Protein AF-G5E1L2-F1 (afdb_monomer_lite)

InterPro domains:
  IPR001932 PPM-type phosphatase-like domain [PF00481] (135-244)
  IPR001932 PPM-type phosphatase-like domain [PS51746] (39-245)
  IPR001932 PPM-type phosphatase-like domain [SM00332] (77-244)
  IPR001932 PPM-type phosphatase-like domain [cd00143] (93-245)
  IPR015655 Protein phosphatase 2C [PTHR13832] (135-242)
  IPR036457 PPM-type phosphatase-like domain superfamily [G3DSA:3.60.40.10] (83-135)
  IPR036457 PPM-type phosphatase-like domain superfamily [G3DSA:3.60.40.10] (136-245)
  IPR036457 PPM-type phosphatase-like domain superfamily [SSF81606] (87-244)

Foldseek 3Di:
DVVVVVVVVVVVVVVCCVQVVDPVNVVVVVVVVVVVVVVCPPVVVVVVVVVVVVVVVVVVVVVVVVVVCVVPDVPVVVVVVVVVFWPDDDPADTDGDDDDPDPDFPKDKDWDQDDPDSPDIDIDTFHDDDDQKGDQFKWKWFQFPVLDTDTQFDHQFCPDPVLVVQLVVLVWDWDDDVAIATNVPHRGQEIGDPVVCVVSVSYYPDGDHDDDDCVVRVTPHMDMDGVVVVVPDDSSRVSVVVVVD

Structure (mmCIF, N/CA/C/O backbone):
data_AF-G5E1L2-F1
#
_entry.id   AF-G5E1L2-F1
#
loop_
_atom_site.group_PDB
_atom_site.id
_atom_site.type_symbol
_atom_site.label_atom_id
_atom_site.label_alt_id
_atom_site.label_comp_id
_atom_site.label_asym_id
_atom_site.label_entity_id
_atom_site.label_seq_id
_atom_site.pdbx_PDB_ins_code
_atom_site.Cartn_x
_atom_site.Cartn_y
_atom_site.Cartn_z
_atom_site.occupancy
_atom_site.B_iso_or_equiv
_atom_site.auth_seq_id
_atom_site.auth_comp_id
_atom_site.auth_asym_id
_atom_site.auth_atom_id
_atom_site.pdbx_PDB_model_num
ATOM 1 N N . MET A 1 1 ? 75.853 15.545 -8.277 1.00 52.16 1 MET A N 1
ATOM 2 C CA . MET A 1 1 ? 74.422 15.843 -8.016 1.00 52.16 1 MET A CA 1
ATOM 3 C C . MET A 1 1 ? 73.826 16.940 -8.902 1.00 52.16 1 MET A C 1
ATOM 5 O O . MET A 1 1 ? 72.646 16.832 -9.187 1.00 52.16 1 MET A O 1
ATOM 9 N N . ILE A 1 2 ? 74.566 17.972 -9.342 1.00 54.91 2 ILE A N 1
ATOM 10 C CA . ILE A 1 2 ? 74.026 19.002 -10.268 1.00 54.91 2 ILE A CA 1
ATOM 11 C C . ILE A 1 2 ? 74.161 18.579 -11.749 1.00 54.91 2 ILE A C 1
ATOM 13 O O . ILE A 1 2 ? 73.346 18.952 -12.584 1.00 54.91 2 ILE A O 1
ATOM 17 N N . GLU A 1 3 ? 75.149 17.747 -12.080 1.00 55.78 3 GLU A N 1
ATOM 18 C CA . GLU A 1 3 ? 75.388 17.269 -13.454 1.00 55.78 3 GLU A CA 1
ATOM 19 C C . GLU A 1 3 ? 74.365 16.209 -13.910 1.00 55.78 3 GLU A C 1
ATOM 21 O O . GLU A 1 3 ? 73.870 16.262 -15.036 1.00 55.78 3 GLU A O 1
ATOM 26 N N . ASP A 1 4 ? 73.957 15.313 -13.004 1.00 59.19 4 ASP A N 1
ATOM 27 C CA . ASP A 1 4 ? 72.959 14.266 -13.278 1.00 59.19 4 ASP A CA 1
ATOM 28 C C . ASP A 1 4 ? 71.526 14.806 -13.418 1.00 59.19 4 ASP A C 1
ATOM 30 O O . ASP A 1 4 ? 70.699 14.232 -14.123 1.00 59.19 4 ASP A O 1
ATOM 34 N N . THR A 1 5 ? 71.201 15.934 -12.779 1.00 59.41 5 THR A N 1
ATOM 35 C CA . THR A 1 5 ? 69.875 16.560 -12.921 1.00 59.41 5 THR A CA 1
ATOM 36 C C . THR A 1 5 ? 69.734 17.287 -14.258 1.00 59.41 5 THR A C 1
ATOM 38 O O . THR A 1 5 ? 68.657 17.265 -14.857 1.00 59.41 5 THR A O 1
ATOM 41 N N . MET A 1 6 ? 70.823 17.864 -14.778 1.00 59.56 6 MET A N 1
ATOM 42 C CA . MET A 1 6 ? 70.851 18.534 -16.084 1.00 59.56 6 MET A CA 1
ATOM 43 C C . MET A 1 6 ? 70.718 17.544 -17.248 1.00 59.56 6 MET A C 1
ATOM 45 O O . MET A 1 6 ? 70.016 17.821 -18.225 1.00 59.56 6 MET A O 1
ATOM 49 N N . THR A 1 7 ? 71.314 16.355 -17.138 1.00 71.81 7 THR A N 1
ATOM 50 C CA . THR A 1 7 ? 71.167 15.291 -18.142 1.00 71.81 7 THR A CA 1
ATOM 51 C C . THR A 1 7 ? 69.760 14.692 -18.132 1.00 71.81 7 THR A C 1
ATOM 53 O O . THR A 1 7 ? 69.183 14.500 -19.206 1.00 71.81 7 THR A O 1
ATOM 56 N N . LEU A 1 8 ? 69.147 14.510 -16.958 1.00 72.56 8 LEU A N 1
ATOM 57 C CA . LEU A 1 8 ? 67.782 13.990 -16.824 1.00 72.56 8 LEU A CA 1
ATOM 58 C C . LEU A 1 8 ? 66.723 14.970 -17.356 1.00 72.56 8 LEU A C 1
ATOM 60 O O . LEU A 1 8 ? 65.821 14.558 -18.087 1.00 72.56 8 LEU A O 1
ATOM 64 N N . LEU A 1 9 ? 66.873 16.274 -17.087 1.00 74.75 9 LEU A N 1
ATOM 65 C CA . LEU A 1 9 ? 66.026 17.318 -17.681 1.00 74.75 9 LEU A CA 1
ATOM 66 C C . LEU A 1 9 ? 66.178 17.382 -19.205 1.00 74.75 9 LEU A C 1
ATOM 68 O O . LEU A 1 9 ? 65.190 17.562 -19.918 1.00 74.75 9 LEU A O 1
ATOM 72 N N . SER A 1 10 ? 67.396 17.201 -19.721 1.00 73.06 10 SER A N 1
ATOM 73 C CA . SER A 1 10 ? 67.638 17.179 -21.167 1.00 73.06 10 SER A CA 1
ATOM 74 C C . SER A 1 10 ? 67.006 15.955 -21.846 1.00 73.06 10 SER A C 1
ATOM 76 O O . SER A 1 10 ? 66.455 16.071 -22.944 1.00 73.06 10 SER A O 1
ATOM 78 N N . LEU A 1 11 ? 67.025 14.796 -21.177 1.00 73.00 11 LEU A N 1
ATOM 79 C CA . LEU A 1 11 ? 66.420 13.552 -21.647 1.00 73.00 11 LEU A CA 1
ATOM 80 C C . LEU A 1 11 ? 64.892 13.660 -21.637 1.00 73.00 11 LEU A C 1
ATOM 82 O O . LEU A 1 11 ? 64.254 13.375 -22.649 1.00 73.00 11 LEU A O 1
ATOM 86 N N . LEU A 1 12 ? 64.314 14.167 -20.544 1.00 74.81 12 LEU A N 1
ATOM 87 C CA . LEU A 1 12 ? 62.890 14.489 -20.446 1.00 74.81 12 LEU A CA 1
ATOM 88 C C . LEU A 1 12 ? 62.470 15.491 -21.521 1.00 74.81 12 LEU A C 1
ATOM 90 O O . LEU A 1 12 ? 61.480 15.260 -22.201 1.00 74.81 12 LEU A O 1
ATOM 94 N N . GLY A 1 13 ? 63.248 16.550 -21.753 1.00 73.31 13 GLY A N 1
ATOM 95 C CA . GLY A 1 13 ? 62.983 17.527 -22.810 1.00 73.31 13 GLY A CA 1
ATOM 96 C C . GLY A 1 13 ? 63.002 16.923 -24.221 1.00 73.31 13 GLY A C 1
ATOM 97 O O . GLY A 1 13 ? 62.206 17.319 -25.074 1.00 73.31 13 GLY A O 1
ATOM 98 N N . ARG A 1 14 ? 63.869 15.936 -24.478 1.00 73.06 14 ARG A N 1
ATOM 99 C CA . ARG A 1 14 ? 63.925 15.206 -25.758 1.00 73.06 14 ARG A CA 1
ATOM 100 C C . ARG A 1 14 ? 62.759 14.232 -25.916 1.00 73.06 14 ARG A C 1
ATOM 102 O O . ARG A 1 14 ? 62.156 14.205 -26.984 1.00 73.06 14 ARG A O 1
ATOM 109 N N . ILE A 1 15 ? 62.400 13.502 -24.862 1.00 71.62 15 ILE A N 1
ATOM 110 C CA . ILE A 1 15 ? 61.241 12.595 -24.837 1.00 71.62 15 ILE A CA 1
ATOM 111 C C . ILE A 1 15 ? 59.943 13.394 -25.016 1.00 71.62 15 ILE A C 1
ATOM 113 O O . ILE A 1 15 ? 59.128 13.059 -25.871 1.00 71.62 15 ILE A O 1
ATOM 117 N N . MET A 1 16 ? 59.800 14.511 -24.302 1.00 67.44 16 MET A N 1
ATOM 118 C CA . MET A 1 16 ? 58.700 15.466 -24.451 1.00 67.44 16 MET A CA 1
ATOM 119 C C . MET A 1 16 ? 58.565 15.941 -25.902 1.00 67.44 16 MET A C 1
ATOM 121 O O . MET A 1 16 ? 57.474 15.886 -26.457 1.00 67.44 16 MET A O 1
ATOM 125 N N . ARG A 1 17 ? 59.657 16.347 -26.569 1.00 67.19 17 ARG A N 1
ATOM 126 C CA . ARG A 1 17 ? 59.585 16.735 -27.991 1.00 67.19 17 ARG A CA 1
ATOM 127 C C . ARG A 1 17 ? 59.223 15.572 -28.908 1.00 67.19 17 ARG A C 1
ATOM 129 O O . ARG A 1 17 ? 58.513 15.780 -29.882 1.00 67.19 17 ARG A O 1
ATOM 136 N N . TYR A 1 18 ? 59.705 14.368 -28.619 1.00 67.31 18 TYR A N 1
ATOM 137 C CA . TYR A 1 18 ? 59.492 13.210 -29.484 1.00 67.31 18 TYR A CA 1
ATOM 138 C C . TYR A 1 18 ? 58.075 12.631 -29.385 1.00 67.31 18 TYR A C 1
ATOM 140 O O . TYR A 1 18 ? 57.605 12.028 -30.351 1.00 67.31 18 TYR A O 1
ATOM 148 N N . PHE A 1 19 ? 57.403 12.821 -28.245 1.00 64.38 19 PHE A N 1
ATOM 149 C CA . PHE A 1 19 ? 56.067 12.283 -27.983 1.00 64.38 19 PHE A CA 1
ATOM 150 C C . PHE A 1 19 ? 54.949 13.330 -27.948 1.00 64.38 19 PHE A C 1
ATOM 152 O O . PHE A 1 19 ? 53.847 12.989 -28.345 1.00 64.38 19 PHE A O 1
ATOM 159 N N . LEU A 1 20 ? 55.181 14.577 -27.517 1.00 61.75 20 LEU A N 1
ATOM 160 C CA . LEU A 1 20 ? 54.109 15.587 -27.409 1.00 61.75 20 LEU A CA 1
ATOM 161 C C . LEU A 1 20 ? 53.992 16.513 -28.621 1.00 61.75 20 LEU A C 1
ATOM 163 O O . LEU A 1 20 ? 52.933 17.097 -28.820 1.00 61.75 20 LEU A O 1
ATOM 167 N N . LEU A 1 21 ? 55.040 16.648 -29.439 1.00 65.94 21 LEU A N 1
ATOM 168 C CA . LEU A 1 21 ? 55.017 17.494 -30.645 1.00 65.94 21 LEU A CA 1
ATOM 169 C C . LEU A 1 21 ? 54.751 16.702 -31.928 1.00 65.94 21 LEU A C 1
ATOM 171 O O . LEU A 1 21 ? 54.885 17.245 -33.025 1.00 65.94 21 LEU A O 1
ATOM 175 N N . ARG A 1 22 ? 54.377 15.425 -31.812 1.00 77.00 22 ARG A N 1
ATOM 176 C CA . ARG A 1 22 ? 53.898 14.675 -32.968 1.00 77.00 22 ARG A CA 1
ATOM 177 C C . ARG A 1 22 ? 52.525 15.218 -33.380 1.00 77.00 22 ARG A C 1
ATOM 179 O O . ARG A 1 22 ? 51.665 15.418 -32.516 1.00 77.00 22 ARG A O 1
ATOM 186 N N . PRO A 1 23 ? 52.296 15.485 -34.673 1.00 78.88 23 PRO A N 1
ATOM 187 C CA . PRO A 1 23 ? 51.023 16.033 -35.132 1.00 78.88 23 PRO A CA 1
ATOM 188 C C . PRO A 1 23 ? 49.842 15.119 -34.767 1.00 78.88 23 PRO A C 1
ATOM 190 O O . PRO A 1 23 ? 48.761 15.611 -34.455 1.00 78.88 23 PRO A O 1
ATOM 193 N N . GLU A 1 24 ? 50.060 13.805 -34.694 1.00 84.69 24 GLU A N 1
ATOM 194 C CA . GLU A 1 24 ? 49.049 12.816 -34.317 1.00 84.69 24 GLU A CA 1
ATOM 195 C C . GLU A 1 24 ? 48.648 12.923 -32.838 1.00 84.69 24 GLU A C 1
ATOM 197 O O . GLU A 1 24 ? 47.467 12.833 -32.505 1.00 84.69 24 GLU A O 1
ATOM 202 N N . THR A 1 25 ? 49.607 13.156 -31.935 1.00 81.44 25 THR A N 1
ATOM 203 C CA . THR A 1 25 ? 49.328 13.278 -30.494 1.00 81.44 25 THR A CA 1
ATOM 204 C C . THR A 1 25 ? 48.638 14.592 -30.164 1.00 81.44 25 THR A C 1
ATOM 206 O O . THR A 1 25 ? 47.740 14.619 -29.326 1.00 81.44 25 THR A O 1
ATOM 209 N N . LEU A 1 26 ? 49.006 15.669 -30.862 1.00 82.38 26 LEU A N 1
ATOM 210 C CA . LEU A 1 26 ? 48.317 16.954 -30.750 1.00 82.38 26 LEU A CA 1
ATOM 211 C C . LEU A 1 26 ? 46.878 16.853 -31.266 1.00 82.38 26 LEU A C 1
ATOM 213 O O . LEU A 1 26 ? 45.962 17.362 -30.628 1.00 82.38 26 LEU A O 1
ATOM 217 N N . PHE A 1 27 ? 46.661 16.140 -32.372 1.00 86.12 27 PHE A N 1
ATOM 218 C CA . PHE A 1 27 ? 45.327 15.925 -32.926 1.00 86.12 27 PHE A CA 1
ATOM 219 C C . PHE A 1 27 ? 44.419 15.122 -31.983 1.00 86.12 27 PHE A C 1
ATOM 221 O O . PHE A 1 27 ? 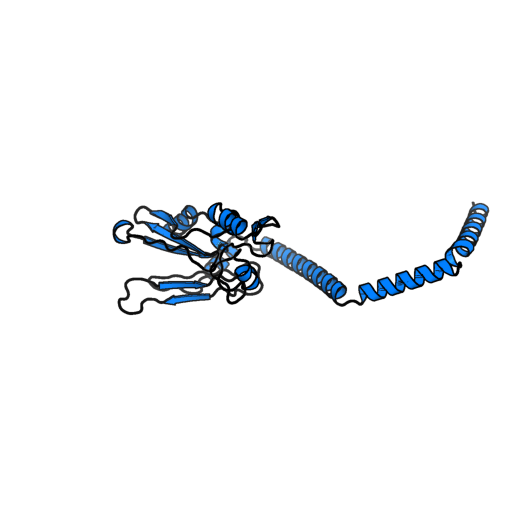43.283 15.524 -31.732 1.00 86.12 27 PHE A O 1
ATOM 228 N N . LEU A 1 28 ? 44.928 14.035 -31.392 1.00 85.25 28 LEU A N 1
ATOM 229 C CA . LEU A 1 28 ? 44.179 13.241 -30.412 1.00 85.25 28 LEU A CA 1
ATOM 230 C C . LEU A 1 28 ? 43.855 14.035 -29.141 1.00 85.25 28 LEU A C 1
ATOM 232 O O . LEU A 1 28 ? 42.741 13.929 -28.632 1.00 85.25 28 LEU A O 1
ATOM 236 N N . LEU A 1 29 ? 44.787 14.866 -28.664 1.00 86.88 29 LEU A N 1
ATOM 237 C CA . LEU A 1 29 ? 44.557 15.750 -27.521 1.00 86.88 29 LEU A CA 1
ATOM 238 C C . LEU A 1 29 ? 43.473 16.800 -27.823 1.00 86.88 29 LEU A C 1
ATOM 240 O O . LEU A 1 29 ? 42.605 17.059 -26.990 1.00 86.88 29 LEU A O 1
ATOM 244 N N . CYS A 1 30 ? 43.479 17.379 -29.027 1.00 89.62 30 CYS A N 1
ATOM 245 C CA . CYS A 1 30 ? 42.434 18.303 -29.467 1.00 89.62 30 CYS A CA 1
ATOM 246 C C . CYS A 1 30 ? 41.061 17.619 -29.530 1.00 89.62 30 CYS A C 1
ATOM 248 O O . CYS A 1 30 ? 40.081 18.190 -29.056 1.00 89.62 30 CYS A O 1
ATOM 250 N N . ILE A 1 31 ? 40.984 16.385 -30.046 1.00 90.31 31 ILE A N 1
ATOM 251 C CA . ILE A 1 31 ? 39.737 15.604 -30.057 1.00 90.31 31 ILE A CA 1
ATOM 252 C C . ILE A 1 31 ? 39.272 15.302 -28.631 1.00 90.31 31 ILE A C 1
ATOM 254 O O . ILE A 1 31 ? 38.096 15.487 -28.331 1.00 90.31 31 ILE A O 1
ATOM 258 N N . SER A 1 32 ? 40.166 14.883 -27.732 1.00 87.56 32 SER A N 1
ATOM 259 C CA . SER A 1 32 ? 39.781 14.573 -26.353 1.00 87.56 32 SER A CA 1
ATOM 260 C C . SER A 1 32 ? 39.288 15.810 -25.603 1.00 87.56 32 SER A C 1
ATOM 262 O O . SER A 1 32 ? 38.315 15.718 -24.862 1.00 87.56 32 SER A O 1
ATOM 264 N N . LEU A 1 33 ? 39.909 16.975 -25.821 1.00 89.25 33 LEU A N 1
ATOM 265 C CA . LEU A 1 33 ? 39.464 18.245 -25.239 1.00 89.25 33 LEU A CA 1
ATOM 266 C C . LEU A 1 33 ? 38.130 18.715 -25.832 1.00 89.25 33 LEU A C 1
ATOM 268 O O . LEU A 1 33 ? 37.286 19.211 -25.090 1.00 89.25 33 LEU A O 1
ATOM 272 N N . ALA A 1 34 ? 37.909 18.525 -27.136 1.00 87.38 34 ALA A N 1
ATOM 273 C CA . ALA A 1 34 ? 36.642 18.846 -27.789 1.00 87.38 34 ALA A CA 1
ATOM 274 C C . ALA A 1 34 ? 35.506 17.932 -27.309 1.00 87.38 34 ALA A C 1
ATOM 276 O O . ALA A 1 34 ? 34.422 18.420 -27.004 1.00 87.38 34 ALA A O 1
ATOM 277 N N . LEU A 1 35 ? 35.762 16.627 -27.169 1.00 83.31 35 LEU A N 1
ATOM 278 C CA . LEU A 1 35 ? 34.810 15.678 -26.592 1.00 83.31 35 LEU A CA 1
ATOM 279 C C . LEU A 1 35 ? 34.536 16.003 -25.127 1.00 83.31 35 LEU A C 1
ATOM 281 O O . LEU A 1 35 ? 33.380 16.045 -24.729 1.00 83.31 35 LEU A O 1
ATOM 285 N N . TRP A 1 36 ? 35.568 16.287 -24.332 1.00 82.62 36 TRP A N 1
ATOM 286 C CA . TRP A 1 36 ? 35.396 16.686 -22.938 1.00 82.62 36 TRP A CA 1
ATOM 287 C C . TRP A 1 36 ? 34.576 17.972 -22.822 1.00 82.62 36 TRP A C 1
ATOM 289 O O . TRP A 1 36 ? 33.638 18.012 -22.036 1.00 82.62 36 TRP A O 1
ATOM 299 N N . SER A 1 37 ? 34.856 18.981 -23.653 1.00 80.31 37 SER A N 1
ATOM 300 C CA . SER A 1 37 ? 34.064 20.210 -23.730 1.00 80.31 37 SER A CA 1
ATOM 301 C C . SER A 1 37 ? 32.620 19.923 -24.139 1.00 80.31 37 SER A C 1
ATOM 303 O O . SER A 1 37 ? 31.715 20.404 -23.469 1.00 80.31 37 SER A O 1
ATOM 305 N N . TYR A 1 38 ? 32.391 19.091 -25.158 1.00 80.12 38 TYR A N 1
ATOM 306 C CA . TYR A 1 38 ? 31.057 18.683 -25.598 1.00 80.12 38 TYR A CA 1
ATOM 307 C C . TYR A 1 38 ? 30.287 17.977 -24.474 1.00 80.12 38 TYR A C 1
ATOM 309 O O . TYR A 1 38 ? 29.203 18.424 -24.114 1.00 80.12 38 TYR A O 1
ATOM 317 N N . PHE A 1 39 ? 30.876 16.960 -23.838 1.00 71.06 39 PHE A N 1
ATOM 318 C CA . PHE A 1 39 ? 30.272 16.226 -22.721 1.00 71.06 39 PHE A CA 1
ATOM 319 C C . PHE A 1 39 ? 30.071 17.077 -21.460 1.00 71.06 39 PHE A C 1
ATOM 321 O O . PHE A 1 39 ? 29.137 16.828 -20.711 1.00 71.06 39 PHE A O 1
ATOM 328 N N . PHE A 1 40 ? 30.914 18.077 -21.195 1.00 65.81 40 PHE A N 1
ATOM 329 C CA . PHE A 1 40 ? 30.685 19.011 -20.085 1.00 65.81 40 PHE A CA 1
ATOM 330 C C . PHE A 1 40 ? 29.651 20.086 -20.423 1.00 65.81 40 PHE A C 1
ATOM 332 O O . PHE A 1 40 ? 29.073 20.691 -19.515 1.00 65.81 40 PHE A O 1
ATOM 339 N N . HIS A 1 41 ? 29.445 20.376 -21.710 1.00 67.69 41 HIS A N 1
ATOM 340 C CA . HIS A 1 41 ? 28.484 21.375 -22.149 1.00 67.69 41 HIS A CA 1
ATOM 341 C C . HIS A 1 41 ? 27.092 20.813 -22.415 1.00 67.69 41 HIS A C 1
ATOM 343 O O . HIS A 1 41 ? 26.158 21.615 -22.431 1.00 67.69 41 HIS A O 1
ATOM 349 N N . THR A 1 42 ? 26.939 19.490 -22.549 1.00 65.75 42 THR A N 1
ATOM 350 C CA . THR A 1 42 ? 25.624 18.850 -22.576 1.00 65.75 42 THR A CA 1
ATOM 351 C C . THR A 1 42 ? 24.883 19.119 -21.268 1.00 65.75 42 THR A C 1
ATOM 353 O O . THR A 1 42 ? 25.410 18.975 -20.159 1.00 65.75 42 THR A O 1
ATOM 356 N N . ASP A 1 43 ? 23.630 19.543 -21.403 1.00 57.91 43 ASP A N 1
ATOM 357 C CA . ASP A 1 43 ? 22.804 19.980 -20.278 1.00 57.91 43 ASP A CA 1
ATOM 358 C C . ASP A 1 43 ? 22.504 18.846 -19.287 1.00 57.91 43 ASP A C 1
ATOM 360 O O . ASP A 1 43 ? 22.275 19.096 -18.103 1.00 57.91 43 ASP A O 1
ATOM 364 N N . GLU A 1 44 ? 22.613 17.590 -19.722 1.00 62.78 44 GLU A N 1
ATOM 365 C CA . GLU A 1 44 ? 22.451 16.407 -18.874 1.00 62.78 44 GLU A CA 1
ATOM 366 C C . GLU A 1 44 ? 23.538 16.316 -17.792 1.00 62.78 44 GLU A C 1
ATOM 368 O O . GLU A 1 44 ? 23.226 16.136 -16.615 1.00 62.78 44 GLU A O 1
ATOM 373 N N . VAL A 1 45 ? 24.813 16.525 -18.143 1.00 63.91 45 VAL A N 1
ATOM 374 C CA . VAL A 1 45 ? 25.921 16.444 -17.173 1.00 63.91 45 VAL A CA 1
ATOM 375 C C . VAL A 1 45 ? 25.882 17.626 -16.210 1.00 63.91 45 VAL A C 1
ATOM 377 O O . VAL A 1 45 ? 26.074 17.449 -15.006 1.00 63.91 45 VAL A O 1
ATOM 380 N N . LYS A 1 46 ? 25.551 18.828 -16.697 1.00 60.31 46 LYS A N 1
ATOM 381 C CA . LYS A 1 46 ? 25.353 20.007 -15.836 1.00 60.31 46 LYS A CA 1
ATOM 382 C C . LYS A 1 46 ? 24.212 19.791 -14.842 1.00 60.31 46 LYS A C 1
ATOM 384 O O . LYS A 1 46 ? 24.350 20.155 -13.674 1.00 60.31 46 LYS A O 1
ATOM 389 N N . THR A 1 47 ? 23.124 19.158 -15.278 1.00 62.81 47 THR A N 1
ATOM 390 C CA . THR A 1 47 ? 21.983 18.806 -14.421 1.00 62.81 47 THR A CA 1
ATOM 391 C C . THR A 1 47 ? 22.375 17.787 -13.355 1.00 62.81 47 THR A C 1
ATOM 393 O O . THR A 1 47 ? 22.070 17.989 -12.181 1.00 62.81 47 THR A O 1
ATOM 396 N N . ILE A 1 48 ? 23.128 16.746 -13.721 1.00 65.81 48 ILE A N 1
ATOM 397 C CA . ILE A 1 48 ? 23.615 15.725 -12.779 1.00 65.81 48 ILE A CA 1
ATOM 398 C C . ILE A 1 48 ? 24.576 16.331 -11.747 1.00 65.81 48 ILE A C 1
ATOM 400 O O . ILE A 1 48 ? 24.459 16.057 -10.551 1.00 65.81 48 ILE A O 1
ATOM 404 N N . VAL A 1 49 ? 25.502 17.195 -12.175 1.00 70.06 49 VAL A N 1
ATOM 405 C CA . VAL A 1 49 ? 26.453 17.872 -11.276 1.00 70.06 49 VAL A CA 1
ATOM 406 C C . VAL A 1 49 ? 25.730 18.839 -10.338 1.00 70.06 49 VAL A C 1
ATOM 408 O O . VAL A 1 49 ? 26.045 18.881 -9.147 1.00 70.06 49 VAL A O 1
ATOM 411 N N . LYS A 1 50 ? 24.741 19.587 -10.841 1.00 69.62 50 LYS A N 1
ATOM 412 C CA . LYS A 1 50 ? 23.909 20.477 -10.022 1.00 69.62 50 LYS A CA 1
ATOM 413 C C . LYS A 1 50 ? 23.103 19.684 -8.990 1.00 69.62 50 LYS A C 1
ATOM 415 O O . LYS A 1 50 ? 23.220 19.967 -7.805 1.00 69.62 50 LYS A O 1
ATOM 420 N N . SER A 1 51 ? 22.413 18.624 -9.414 1.00 58.94 51 SER A N 1
ATOM 421 C CA . SER A 1 51 ? 21.667 17.725 -8.524 1.00 58.94 51 SER A CA 1
ATOM 422 C C . SER A 1 51 ? 22.561 17.099 -7.446 1.00 58.94 51 SER A C 1
ATOM 424 O O . SER A 1 51 ? 22.193 17.074 -6.273 1.00 58.94 51 SER A O 1
ATOM 426 N N . SER A 1 52 ? 23.777 16.680 -7.808 1.00 58.56 52 SER A N 1
ATOM 427 C CA . SER A 1 52 ? 24.747 16.127 -6.854 1.00 58.56 52 SER A CA 1
ATOM 428 C C . SER A 1 52 ? 25.211 17.172 -5.834 1.00 58.56 52 SER A C 1
ATOM 430 O O . SER A 1 52 ? 25.346 16.876 -4.647 1.00 58.56 52 SER A O 1
ATOM 432 N N . ARG A 1 53 ? 25.445 18.414 -6.275 1.00 66.81 53 ARG A N 1
ATOM 433 C CA . ARG A 1 53 ? 25.840 19.524 -5.398 1.00 66.81 53 ARG A CA 1
ATOM 434 C C . ARG A 1 53 ? 24.715 19.921 -4.443 1.00 66.81 53 ARG A C 1
ATOM 436 O O . ARG A 1 53 ? 24.993 20.151 -3.266 1.00 66.81 53 ARG A O 1
ATOM 443 N N . ASP A 1 54 ? 23.481 19.959 -4.932 1.00 65.31 54 ASP A N 1
ATOM 444 C CA . ASP A 1 54 ? 22.293 20.291 -4.143 1.00 65.31 54 ASP A CA 1
ATOM 445 C C . ASP A 1 54 ? 22.023 19.204 -3.087 1.00 65.31 54 ASP A C 1
ATOM 447 O O . ASP A 1 54 ? 21.816 19.521 -1.915 1.00 65.31 54 ASP A O 1
ATOM 451 N N . ALA A 1 55 ? 22.184 17.922 -3.442 1.00 60.22 55 ALA A N 1
ATOM 452 C CA . ALA A 1 55 ? 22.096 16.807 -2.496 1.00 60.22 55 ALA A CA 1
ATOM 453 C C . ALA A 1 55 ? 23.139 16.906 -1.366 1.00 60.22 55 ALA A C 1
ATOM 455 O O . ALA A 1 55 ? 22.816 16.706 -0.195 1.00 60.22 55 ALA A O 1
ATOM 456 N N . VAL A 1 56 ? 24.387 17.270 -1.685 1.00 62.62 56 VAL A N 1
ATOM 457 C CA . VAL A 1 56 ? 25.449 17.451 -0.677 1.00 62.62 56 VAL A CA 1
ATOM 458 C C . VAL A 1 56 ? 25.160 18.634 0.251 1.00 62.62 56 VAL A C 1
ATOM 460 O O . VAL A 1 56 ? 25.434 18.548 1.450 1.00 62.62 56 VAL A O 1
ATOM 463 N N . GLN A 1 57 ? 24.612 19.735 -0.267 1.00 61.84 57 GLN A N 1
ATOM 464 C CA . GLN A 1 57 ? 24.233 20.886 0.560 1.00 61.84 57 GLN A CA 1
ATOM 465 C C . GLN A 1 57 ? 23.065 20.559 1.490 1.00 61.84 57 GLN A C 1
ATOM 467 O O . GLN A 1 57 ? 23.110 20.912 2.666 1.00 61.84 57 GLN A O 1
ATOM 472 N N . MET A 1 58 ? 22.079 19.805 1.004 1.00 57.78 58 MET A N 1
ATOM 473 C CA . MET A 1 58 ? 20.956 19.340 1.815 1.00 57.78 58 MET A CA 1
ATOM 474 C C . MET A 1 58 ? 21.422 18.434 2.963 1.00 57.78 58 MET A C 1
ATOM 476 O O . MET A 1 58 ? 21.003 18.619 4.103 1.00 57.78 58 MET A O 1
ATOM 480 N N . VAL A 1 59 ? 22.350 17.505 2.700 1.00 56.78 59 VAL A N 1
ATOM 481 C CA . VAL A 1 59 ? 22.939 16.648 3.747 1.00 56.78 59 VAL A CA 1
ATOM 482 C C . VAL A 1 59 ? 23.699 17.481 4.780 1.00 56.78 59 VAL A C 1
ATOM 484 O O . VAL A 1 59 ? 23.539 17.257 5.976 1.00 56.78 59 VAL A O 1
ATOM 487 N N . LYS A 1 60 ? 24.486 18.475 4.350 1.00 56.44 60 LYS A N 1
ATOM 488 C CA . LYS A 1 60 ? 25.190 19.378 5.276 1.00 56.44 60 LYS A CA 1
ATOM 489 C C . LYS A 1 60 ? 24.231 20.199 6.138 1.00 56.44 60 LYS A C 1
ATOM 491 O O . LYS A 1 60 ? 24.486 20.331 7.332 1.00 56.44 60 LYS A O 1
ATOM 496 N N . GLY A 1 61 ? 23.145 20.713 5.558 1.00 62.28 61 GLY A N 1
ATOM 497 C CA . GLY A 1 61 ? 22.104 21.438 6.290 1.00 62.28 61 GLY A CA 1
ATOM 498 C C . GLY A 1 61 ? 21.432 20.560 7.344 1.00 62.28 61 GLY A C 1
ATOM 499 O O . GLY A 1 61 ? 21.369 20.938 8.508 1.00 62.28 61 GLY A O 1
ATOM 500 N N . LYS A 1 62 ? 21.053 19.336 6.965 1.00 53.53 62 LYS A N 1
ATOM 501 C CA . LYS A 1 62 ? 20.385 18.378 7.854 1.00 53.53 62 LYS A CA 1
ATOM 502 C C . LYS A 1 62 ? 21.286 17.899 8.997 1.00 53.53 62 LYS A C 1
ATOM 504 O O . LYS A 1 62 ? 20.828 17.748 10.122 1.00 53.53 62 LYS A O 1
ATOM 509 N N . VAL A 1 63 ? 22.583 17.712 8.738 1.00 54.12 63 VAL A N 1
ATOM 510 C CA . VAL A 1 63 ? 23.570 17.396 9.786 1.00 54.12 63 VAL A CA 1
ATOM 511 C C . VAL A 1 63 ? 23.745 18.572 10.751 1.00 54.12 63 VAL A C 1
ATOM 513 O O . VAL A 1 63 ? 23.797 18.355 11.957 1.00 54.12 63 VAL A O 1
ATOM 516 N N . ALA A 1 64 ? 23.788 19.812 10.256 1.00 59.56 64 ALA A N 1
ATOM 517 C CA . ALA A 1 64 ? 23.882 20.994 11.114 1.00 59.56 64 ALA A CA 1
ATOM 518 C C . ALA A 1 64 ? 22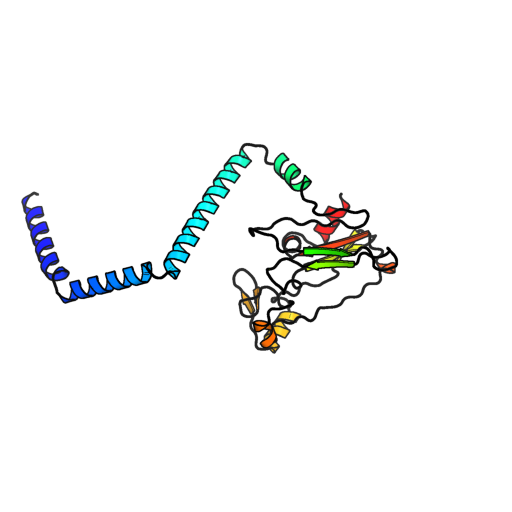.637 21.177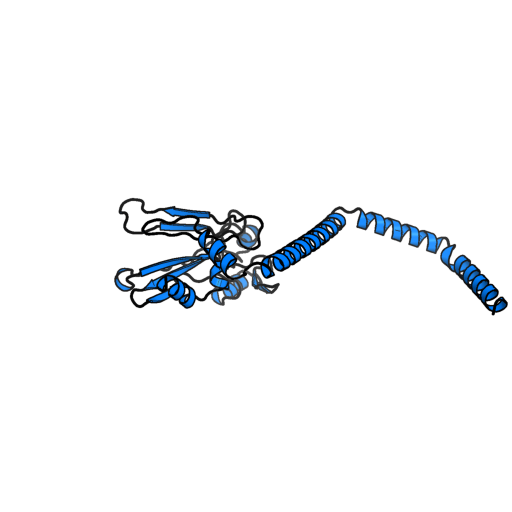 12.004 1.00 59.56 64 ALA A C 1
ATOM 520 O O . ALA A 1 64 ? 22.764 21.552 13.168 1.00 59.56 64 ALA A O 1
ATOM 521 N N . GLU A 1 65 ? 21.457 20.860 11.472 1.00 59.34 65 GLU A N 1
ATOM 522 C CA . GLU A 1 65 ? 20.176 20.908 12.181 1.00 59.34 65 GLU A CA 1
ATOM 523 C C . GLU A 1 65 ? 20.082 19.829 13.273 1.00 59.34 65 GLU A C 1
ATOM 525 O O . GLU A 1 65 ? 19.740 20.129 14.416 1.00 59.34 65 GLU A O 1
ATOM 530 N N . ILE A 1 66 ? 20.515 18.595 12.980 1.00 54.22 66 ILE A N 1
ATOM 531 C CA . ILE A 1 66 ? 20.621 17.511 13.975 1.00 54.22 66 ILE A CA 1
ATOM 532 C C . ILE A 1 66 ? 21.591 17.896 15.103 1.00 54.22 66 ILE A C 1
ATOM 534 O O . ILE A 1 66 ? 21.277 17.718 16.279 1.00 54.22 66 ILE A O 1
ATOM 538 N N . MET A 1 67 ? 22.737 18.498 14.767 1.00 54.41 67 MET A N 1
ATOM 539 C CA . MET A 1 67 ? 23.714 18.961 15.761 1.00 54.41 67 MET A CA 1
ATOM 540 C C . MET A 1 67 ? 23.201 20.129 16.624 1.00 54.41 67 MET A C 1
ATOM 542 O O . MET A 1 67 ? 23.689 20.319 17.740 1.00 54.41 67 MET A O 1
ATOM 546 N N . GLN A 1 68 ? 22.238 20.921 16.136 1.00 57.69 68 GLN A N 1
ATOM 547 C CA . GLN A 1 68 ? 21.548 21.935 16.940 1.00 57.69 68 GLN A CA 1
ATOM 548 C C . GLN A 1 68 ? 20.474 21.319 17.846 1.00 57.69 68 GLN A C 1
ATOM 550 O O . GLN A 1 68 ? 20.410 21.689 19.019 1.00 57.69 68 GLN A O 1
ATOM 555 N N . ASN A 1 69 ? 19.697 20.352 17.348 1.00 50.62 69 ASN A N 1
ATOM 556 C CA . ASN A 1 69 ? 18.653 19.673 18.124 1.00 50.62 69 ASN A CA 1
ATOM 557 C C . ASN A 1 69 ? 19.210 18.797 19.260 1.00 50.62 69 ASN A C 1
ATOM 559 O O . ASN A 1 69 ? 18.609 18.735 20.327 1.00 50.62 69 ASN A O 1
ATOM 563 N N . GLU A 1 70 ? 20.395 18.195 19.114 1.00 53.06 70 GLU A N 1
ATOM 564 C CA . GLU A 1 70 ? 21.027 17.439 20.213 1.00 53.06 70 GLU A CA 1
ATOM 565 C C . GLU A 1 70 ? 21.432 18.315 21.418 1.00 53.06 70 GLU A C 1
ATOM 567 O O . GLU A 1 70 ? 21.604 17.802 22.524 1.00 53.06 70 GLU A O 1
ATOM 572 N N . ARG A 1 71 ? 21.559 19.642 21.248 1.00 52.12 71 ARG A N 1
ATOM 573 C CA . ARG A 1 71 ? 21.874 20.575 22.349 1.00 52.12 71 ARG A CA 1
ATOM 574 C C . ARG A 1 71 ? 20.653 21.075 23.121 1.00 52.12 71 ARG A C 1
ATOM 576 O O . ARG A 1 71 ? 20.833 21.601 24.218 1.00 52.12 71 ARG A O 1
ATOM 583 N N . LEU A 1 72 ? 19.443 20.921 22.589 1.00 47.22 72 LEU A N 1
ATOM 584 C CA . LEU A 1 72 ? 18.200 21.345 23.234 1.00 47.22 72 LEU A CA 1
ATOM 585 C C . LEU A 1 72 ? 17.193 20.190 23.234 1.00 47.22 72 LEU A C 1
ATOM 587 O O . LEU A 1 72 ? 16.399 20.050 22.316 1.00 47.22 72 LEU A O 1
ATOM 591 N N . GLY A 1 73 ? 17.233 19.384 24.300 1.00 50.81 73 GLY A N 1
ATOM 592 C CA . GLY A 1 73 ? 16.079 18.619 24.788 1.00 50.81 73 GLY A CA 1
ATOM 593 C C . GLY A 1 73 ? 15.325 17.798 23.739 1.00 50.81 73 GLY A C 1
ATOM 594 O O . GLY A 1 73 ? 14.173 18.090 23.439 1.00 50.81 73 GLY A O 1
ATOM 595 N N . GLY A 1 74 ? 15.940 16.724 23.238 1.00 45.59 74 GLY A N 1
ATOM 596 C CA . GLY A 1 74 ? 15.339 15.836 22.233 1.00 45.59 74 GLY A CA 1
ATOM 597 C C . GLY A 1 74 ? 14.051 15.102 22.647 1.00 45.59 74 GLY A C 1
ATOM 598 O O . GLY A 1 74 ? 13.478 14.411 21.813 1.00 45.59 74 GLY A O 1
ATOM 599 N N . LEU A 1 75 ? 13.583 15.238 23.893 1.00 41.72 75 LEU A N 1
ATOM 600 C CA . LEU A 1 75 ? 12.314 14.656 24.350 1.00 41.72 75 LEU A CA 1
ATOM 601 C C . LEU A 1 75 ? 11.130 15.632 24.189 1.00 41.72 75 LEU A C 1
ATOM 603 O O . LEU A 1 75 ? 10.083 15.236 23.688 1.00 41.72 75 LEU A O 1
ATOM 607 N N . ASP A 1 76 ? 11.323 16.916 24.513 1.00 41.53 76 ASP A N 1
ATOM 608 C CA . ASP A 1 76 ? 10.250 17.926 24.493 1.00 41.53 76 ASP A CA 1
ATOM 609 C C . ASP A 1 76 ? 9.880 18.367 23.065 1.00 41.53 76 ASP A C 1
ATOM 611 O O . ASP A 1 76 ? 8.738 18.738 22.795 1.00 41.53 76 ASP A O 1
ATOM 615 N N . VAL A 1 77 ? 10.829 18.308 22.121 1.00 47.56 77 VAL A N 1
ATOM 616 C CA . VAL A 1 77 ? 10.584 18.663 20.710 1.00 47.56 77 VAL A CA 1
ATOM 617 C C . VAL A 1 77 ? 9.727 17.609 20.015 1.00 47.56 77 VAL A C 1
ATOM 619 O O . VAL A 1 77 ? 8.821 17.965 19.269 1.00 47.56 77 VAL A O 1
ATOM 622 N N . LEU A 1 78 ? 9.960 16.323 20.298 1.00 42.75 78 LEU A N 1
ATOM 623 C CA . LEU A 1 78 ? 9.127 15.248 19.761 1.00 42.75 78 LEU A CA 1
ATOM 624 C C . LEU A 1 78 ? 7.693 15.391 20.276 1.00 42.75 78 LEU A C 1
ATOM 626 O O . LEU A 1 78 ? 6.759 15.363 19.483 1.00 42.75 78 LEU A O 1
ATOM 630 N N . GLU A 1 79 ? 7.499 15.637 21.570 1.00 40.56 79 GLU A N 1
ATOM 631 C CA . GLU A 1 79 ? 6.159 15.815 22.139 1.00 40.56 79 GLU A CA 1
ATOM 632 C C . GLU A 1 79 ? 5.453 17.078 21.601 1.00 40.56 79 GLU A C 1
ATOM 634 O O . GLU A 1 79 ? 4.252 17.055 21.318 1.00 40.56 79 GLU A O 1
ATOM 639 N N . ALA A 1 80 ? 6.199 18.163 21.359 1.00 43.09 80 ALA A N 1
ATOM 640 C CA . ALA A 1 80 ? 5.679 19.400 20.776 1.00 43.09 80 ALA A CA 1
ATOM 641 C C . ALA A 1 80 ? 5.375 19.301 19.266 1.00 43.09 80 ALA A C 1
ATOM 643 O O . ALA A 1 80 ? 4.420 19.933 18.802 1.00 43.09 80 ALA A O 1
ATOM 644 N N . GLU A 1 81 ? 6.133 18.510 18.499 1.00 46.31 81 GLU A N 1
ATOM 645 C CA . GLU A 1 81 ? 5.823 18.213 17.094 1.00 46.31 81 GLU A CA 1
ATOM 646 C C . GLU A 1 81 ? 4.636 17.251 16.975 1.00 46.31 81 GLU A C 1
ATOM 648 O O . GLU A 1 81 ? 3.723 17.521 16.200 1.00 46.31 81 GLU A O 1
ATOM 653 N N . PHE A 1 82 ? 4.559 16.210 17.813 1.00 42.38 82 PHE A N 1
ATOM 654 C CA . PHE A 1 82 ? 3.409 15.293 17.876 1.00 42.38 82 PHE A CA 1
ATOM 655 C C . PHE A 1 82 ? 2.104 15.963 18.345 1.00 42.38 82 PHE A C 1
ATOM 657 O O . PHE A 1 82 ? 1.019 15.434 18.112 1.00 42.38 82 PHE A O 1
ATOM 664 N N . SER A 1 83 ? 2.182 17.111 19.022 1.00 39.66 83 SER A N 1
ATOM 665 C CA . SER A 1 83 ? 1.012 17.858 19.507 1.00 39.66 83 SER A CA 1
ATOM 666 C C . SER A 1 83 ? 0.369 18.748 18.425 1.00 39.66 83 SER A C 1
ATOM 668 O O . SER A 1 83 ? -0.795 19.132 18.542 1.00 39.66 83 SER A O 1
ATOM 670 N N . LYS A 1 84 ? 1.078 19.042 17.323 1.00 44.62 84 LYS A N 1
ATOM 671 C CA . LYS A 1 84 ? 0.595 19.918 16.232 1.00 44.62 84 LYS A CA 1
ATOM 672 C C . LYS A 1 84 ? 0.007 19.186 15.017 1.00 44.62 84 LYS A C 1
ATOM 674 O O . LYS A 1 84 ? -0.378 19.838 14.053 1.00 44.62 84 LYS A O 1
ATOM 679 N N . THR A 1 85 ? -0.072 17.861 15.037 1.00 51.25 85 THR A N 1
ATOM 680 C CA . THR A 1 85 ? -0.158 17.016 13.829 1.00 51.25 85 THR A CA 1
ATOM 681 C C . THR A 1 85 ? -1.558 16.506 13.455 1.00 51.25 85 THR A C 1
ATOM 683 O O . THR A 1 85 ? -1.686 15.571 12.673 1.00 51.25 85 THR A O 1
ATOM 686 N N . TRP A 1 86 ? -2.638 17.108 13.962 1.00 52.19 86 TRP A N 1
ATOM 687 C CA . TRP A 1 86 ? -3.994 16.783 13.493 1.00 52.19 86 TRP A CA 1
ATOM 688 C C . TRP A 1 86 ? -4.437 17.758 12.405 1.00 52.19 86 TRP A C 1
ATOM 690 O O . TRP A 1 86 ? -4.587 18.948 12.673 1.00 52.19 86 TRP A O 1
ATOM 700 N N . GLU A 1 87 ? -4.716 17.251 11.204 1.00 57.41 87 GLU A N 1
ATOM 701 C CA . GLU A 1 87 ? -5.334 18.064 10.151 1.00 57.41 87 GLU A CA 1
ATOM 702 C C . GLU A 1 87 ? -6.851 18.211 10.376 1.00 57.41 87 GLU A C 1
ATOM 704 O O . GLU A 1 87 ? -7.425 19.256 10.070 1.00 57.41 87 GLU A O 1
ATOM 709 N N . PHE A 1 88 ? -7.512 17.203 10.969 1.00 59.69 88 PHE A N 1
ATOM 710 C CA . PHE A 1 88 ? -8.946 17.256 11.275 1.00 59.69 88 PHE A CA 1
ATOM 711 C C . PHE A 1 88 ? -9.352 16.310 12.416 1.00 59.69 88 PHE A C 1
ATOM 713 O O . PHE A 1 88 ? -8.970 15.140 12.439 1.00 59.69 88 PHE A O 1
ATOM 720 N N . LYS A 1 89 ? -10.202 16.785 13.336 1.00 59.81 89 LYS A N 1
ATOM 721 C CA . LYS A 1 89 ? -10.830 15.967 14.385 1.00 59.81 89 LYS A CA 1
ATOM 722 C C . LYS A 1 89 ? -12.286 16.388 14.587 1.00 59.81 89 LYS A C 1
ATOM 724 O O . LYS A 1 89 ? -12.569 17.562 14.802 1.00 59.81 89 LYS A O 1
ATOM 729 N N . SER A 1 90 ? -13.197 15.423 14.546 1.00 62.84 90 SER A N 1
ATOM 730 C CA . SER A 1 90 ? -14.624 15.568 14.856 1.00 62.84 90 SER A CA 1
ATOM 731 C C . SER A 1 90 ? -15.058 14.477 15.846 1.00 62.84 90 SER A C 1
ATOM 733 O O . SER A 1 90 ? -14.233 13.692 16.309 1.00 62.84 90 SER A O 1
ATOM 735 N N . ASN A 1 91 ? -16.347 14.422 16.192 1.00 58.41 91 ASN A N 1
ATOM 736 C CA . ASN A 1 91 ? -16.873 13.515 17.220 1.00 58.41 91 ASN A CA 1
ATOM 737 C C . ASN A 1 91 ? -16.643 12.027 16.906 1.00 58.41 91 ASN A C 1
ATOM 739 O O . ASN A 1 91 ? -16.534 11.228 17.828 1.00 58.41 91 ASN A O 1
ATOM 743 N N . ASN A 1 92 ? -16.600 11.650 15.627 1.00 61.06 92 ASN A N 1
ATOM 744 C CA . ASN A 1 92 ? -16.575 10.255 15.176 1.00 61.06 92 ASN A CA 1
ATOM 745 C C . ASN A 1 92 ? -15.463 9.932 14.166 1.00 61.06 92 ASN A C 1
ATOM 747 O O . ASN A 1 92 ? -15.347 8.785 13.744 1.00 61.06 92 ASN A O 1
ATOM 751 N N . VAL A 1 93 ? -14.675 10.923 13.747 1.00 63.16 93 VAL A N 1
ATOM 752 C CA . VAL A 1 93 ? -13.566 10.735 12.805 1.00 63.16 93 VAL A CA 1
ATOM 753 C C . VAL A 1 93 ? -12.431 11.665 13.199 1.00 63.16 93 VAL A C 1
ATOM 755 O O . VAL A 1 93 ? -12.653 12.837 13.509 1.00 63.16 93 VAL A O 1
ATOM 758 N N . ALA A 1 94 ? -11.211 11.152 13.140 1.00 63.75 94 ALA A N 1
ATOM 759 C CA . ALA A 1 94 ? -10.005 11.954 13.190 1.00 63.75 94 ALA A CA 1
ATOM 760 C C . ALA A 1 94 ? -9.119 11.551 12.014 1.00 63.75 94 ALA A C 1
ATOM 762 O O . ALA A 1 94 ? -9.017 10.365 11.702 1.00 63.75 94 ALA A O 1
ATOM 763 N N . VAL A 1 95 ? -8.511 12.534 11.358 1.00 64.94 95 VAL A N 1
ATOM 764 C CA . VAL A 1 95 ? -7.536 12.286 10.302 1.00 64.94 95 VAL A CA 1
ATOM 765 C C . VAL A 1 95 ? -6.210 12.906 10.675 1.00 64.94 95 VAL A C 1
ATOM 767 O O . VAL A 1 95 ? -6.115 14.029 11.177 1.00 64.94 95 VAL A O 1
ATOM 770 N N . TYR A 1 96 ? -5.194 12.098 10.430 1.00 66.56 96 TYR A N 1
ATOM 771 C CA . TYR A 1 96 ? -3.824 12.346 10.770 1.00 66.56 96 TYR A CA 1
ATOM 772 C C . TYR A 1 96 ? -2.978 12.160 9.519 1.00 66.56 96 TYR A C 1
ATOM 774 O O . TYR A 1 96 ? -3.068 11.126 8.859 1.00 66.56 96 TYR A O 1
ATOM 782 N N . SER A 1 97 ? -2.172 13.162 9.203 1.00 59.91 97 SER A N 1
ATOM 783 C CA . SER A 1 97 ? -1.255 13.155 8.073 1.00 59.91 97 SER A CA 1
ATOM 784 C C . SER A 1 97 ? 0.060 13.753 8.559 1.00 59.91 97 SER A C 1
ATOM 786 O O . SER A 1 97 ? 0.081 14.800 9.206 1.00 59.91 97 SER A O 1
ATOM 788 N N . ILE A 1 98 ? 1.160 13.038 8.318 1.00 56.59 98 ILE A N 1
ATOM 789 C CA . ILE A 1 98 ? 2.514 13.540 8.553 1.00 56.59 98 ILE A CA 1
ATOM 790 C C . ILE A 1 98 ? 3.186 13.636 7.202 1.00 56.59 98 ILE A C 1
ATOM 792 O O . ILE A 1 98 ? 3.233 12.657 6.455 1.00 56.59 98 ILE A O 1
ATOM 796 N N . GLN A 1 99 ? 3.786 14.790 6.934 1.00 53.12 99 GLN A N 1
ATOM 797 C CA . GLN A 1 99 ? 4.623 14.943 5.765 1.00 53.12 99 GLN A CA 1
ATOM 798 C C . GLN A 1 99 ? 5.824 13.990 5.806 1.00 53.12 99 GLN A C 1
ATOM 800 O O . GLN A 1 99 ? 6.668 14.051 6.700 1.00 53.12 99 GLN A O 1
ATOM 805 N N . GLY A 1 100 ? 5.889 13.098 4.816 1.00 52.69 100 GLY A N 1
ATOM 806 C CA . GLY A 1 100 ? 7.012 12.187 4.624 1.00 52.69 100 GLY A CA 1
ATOM 807 C C . GLY A 1 100 ? 8.273 12.896 4.112 1.00 52.69 100 GLY A C 1
ATOM 808 O O . GLY A 1 100 ? 8.459 14.099 4.235 1.00 52.69 100 GLY A O 1
ATOM 809 N N . ARG A 1 101 ? 9.175 12.144 3.471 1.00 46.22 101 ARG A N 1
ATOM 810 C CA . ARG A 1 101 ? 10.457 12.680 2.959 1.00 46.22 101 ARG A CA 1
ATOM 811 C C . ARG A 1 101 ? 10.338 13.594 1.727 1.00 46.22 101 ARG A C 1
ATOM 813 O O . ARG A 1 101 ? 11.370 14.062 1.255 1.00 46.22 101 ARG A O 1
ATOM 820 N N . ARG A 1 102 ? 9.142 13.759 1.155 1.00 48.69 102 ARG A N 1
ATOM 821 C CA . ARG A 1 102 ? 8.903 14.590 -0.037 1.00 48.69 102 ARG A CA 1
ATOM 822 C C . ARG A 1 102 ? 8.654 16.039 0.376 1.00 48.69 102 ARG A C 1
ATOM 824 O O . ARG A 1 102 ? 8.114 16.284 1.451 1.00 48.69 102 ARG A O 1
ATOM 831 N N . ASP A 1 103 ? 9.006 16.975 -0.501 1.00 44.09 103 ASP A N 1
ATOM 832 C CA . ASP A 1 103 ? 8.885 18.417 -0.242 1.00 44.09 103 ASP A CA 1
ATOM 833 C C . ASP A 1 103 ? 7.425 18.892 -0.144 1.00 44.09 103 ASP A C 1
ATOM 835 O O . ASP A 1 103 ? 7.146 19.915 0.481 1.00 44.09 103 ASP A O 1
ATOM 839 N N . HIS A 1 104 ? 6.481 18.124 -0.695 1.00 46.59 104 HIS A N 1
ATOM 840 C CA . HIS A 1 104 ? 5.045 18.368 -0.592 1.00 46.59 104 HIS A CA 1
ATOM 841 C C . HIS A 1 104 ? 4.263 17.056 -0.424 1.00 46.59 104 HIS A C 1
ATOM 843 O O . HIS A 1 104 ? 4.645 16.017 -0.970 1.00 46.59 104 HIS A O 1
ATOM 849 N N . MET A 1 105 ? 3.169 17.121 0.340 1.00 48.47 105 MET A N 1
ATOM 850 C CA . MET A 1 105 ? 2.175 16.050 0.464 1.00 48.47 105 MET A CA 1
ATOM 851 C C . MET A 1 105 ? 1.079 16.264 -0.575 1.00 48.47 105 MET A C 1
ATOM 853 O O . MET A 1 105 ? 0.533 17.361 -0.685 1.00 48.47 105 MET A O 1
ATOM 857 N N . GLU A 1 106 ? 0.773 15.227 -1.351 1.00 52.53 106 GLU A N 1
ATOM 858 C CA . GLU A 1 106 ? -0.340 15.239 -2.314 1.00 52.53 106 GLU A CA 1
ATOM 859 C C . GLU A 1 106 ? -1.550 14.440 -1.812 1.00 52.53 106 GLU A C 1
ATOM 861 O O . GLU A 1 106 ? -2.604 14.446 -2.449 1.00 52.53 106 GLU A O 1
ATOM 866 N N . ASP A 1 107 ? -1.392 13.763 -0.672 1.00 53.12 107 ASP A N 1
ATOM 867 C CA . ASP A 1 107 ? -2.401 12.993 0.039 1.00 53.12 107 ASP A CA 1
ATOM 868 C C . ASP A 1 107 ? -3.629 13.869 0.291 1.00 53.12 107 ASP A C 1
ATOM 870 O O . ASP A 1 107 ? -3.545 14.973 0.836 1.00 53.12 107 ASP A O 1
ATOM 874 N N . ARG A 1 108 ? -4.792 13.380 -0.132 1.00 50.69 108 ARG A N 1
ATOM 875 C CA . ARG A 1 108 ? -6.071 14.061 0.061 1.00 50.69 108 ARG A CA 1
ATOM 876 C C . ARG A 1 108 ? -7.022 13.090 0.726 1.00 50.69 108 ARG A C 1
ATOM 878 O O . ARG A 1 108 ? -7.263 11.998 0.221 1.00 50.69 108 ARG A O 1
ATOM 885 N N . PHE A 1 109 ? -7.595 13.500 1.845 1.00 52.56 109 PHE A N 1
ATOM 886 C CA . PHE A 1 109 ? -8.693 12.773 2.460 1.00 52.56 109 PHE A CA 1
ATOM 887 C C . PHE A 1 109 ? -9.965 13.604 2.359 1.00 52.56 109 PHE A C 1
ATOM 889 O O . PHE A 1 109 ? -9.963 14.811 2.597 1.00 52.56 109 PHE A O 1
ATOM 896 N N . GLU A 1 110 ? -11.062 12.944 2.011 1.00 52.44 110 GLU A N 1
ATOM 897 C CA . GLU A 1 110 ? -12.395 13.516 2.118 1.00 52.44 110 GLU A CA 1
ATOM 898 C C . GLU A 1 110 ? -13.200 12.661 3.091 1.00 52.44 110 GLU A C 1
ATOM 900 O O . GLU A 1 110 ? -13.346 11.444 2.938 1.00 52.44 110 GLU A O 1
ATOM 905 N N . ILE A 1 111 ? -13.690 13.309 4.144 1.00 56.16 111 ILE A N 1
ATOM 906 C CA . ILE A 1 111 ? -14.508 12.664 5.162 1.00 56.16 111 ILE A CA 1
ATOM 907 C C . ILE A 1 111 ? -15.943 13.063 4.880 1.00 56.16 111 ILE A C 1
ATOM 909 O O . ILE A 1 111 ? -16.347 14.193 5.154 1.00 56.16 111 ILE A O 1
ATOM 913 N N . ILE A 1 112 ? -16.724 12.120 4.368 1.00 54.53 112 ILE A N 1
ATOM 914 C CA . ILE A 1 112 ? -18.155 12.318 4.190 1.00 54.53 112 ILE A CA 1
ATOM 915 C C . ILE A 1 112 ? -18.844 11.654 5.375 1.00 54.53 112 ILE A C 1
ATOM 917 O O . ILE A 1 112 ? -19.060 10.437 5.424 1.00 54.53 112 ILE A O 1
ATOM 921 N N . THR A 1 113 ? -19.178 12.470 6.373 1.00 51.16 113 THR A N 1
ATOM 922 C CA . THR A 1 113 ? -20.072 12.062 7.455 1.00 51.16 113 THR A CA 1
ATOM 923 C C . THR A 1 113 ? -21.515 12.154 6.967 1.00 51.16 113 THR A C 1
ATOM 925 O O . THR A 1 113 ? -22.240 13.095 7.267 1.00 51.16 113 THR A O 1
ATOM 928 N N . ASP A 1 114 ? -21.898 11.097 6.246 1.00 54.41 114 ASP A N 1
ATOM 929 C CA . ASP A 1 114 ? -23.256 10.693 5.885 1.00 54.41 114 ASP A CA 1
ATOM 930 C C . ASP A 1 114 ? -24.006 11.476 4.780 1.00 54.41 114 ASP A C 1
ATOM 932 O O . ASP A 1 114 ? -23.970 12.698 4.690 1.00 54.41 114 ASP A O 1
ATOM 936 N N . LEU A 1 115 ? -24.732 10.723 3.941 1.00 51.34 115 LEU A N 1
ATOM 937 C CA . LEU A 1 115 ? -25.605 11.251 2.889 1.00 51.34 115 LEU A CA 1
ATOM 938 C C . LEU A 1 115 ? -27.102 11.205 3.258 1.00 51.34 115 LEU A C 1
ATOM 940 O O . LEU A 1 115 ? -27.863 11.906 2.595 1.00 51.34 115 LEU A O 1
ATOM 944 N N . VAL A 1 116 ? -27.551 10.453 4.286 1.00 42.75 116 VAL A N 1
ATOM 945 C CA . VAL A 1 116 ? -28.976 10.445 4.714 1.00 42.75 116 VAL A CA 1
ATOM 946 C C . VAL A 1 116 ? -29.239 10.121 6.215 1.00 42.75 116 VAL A C 1
ATOM 948 O O . VAL A 1 116 ? -30.183 10.684 6.765 1.00 42.75 116 VAL A O 1
ATOM 951 N N . ASN A 1 117 ? -28.475 9.257 6.910 1.00 48.84 117 ASN A N 1
ATOM 952 C CA . ASN A 1 117 ? -28.847 8.671 8.224 1.00 48.84 117 ASN A CA 1
ATOM 953 C C . ASN A 1 117 ? -27.851 8.782 9.410 1.00 48.84 117 ASN A C 1
ATOM 955 O O . ASN A 1 117 ? -28.087 8.213 10.468 1.00 48.84 117 ASN A O 1
ATOM 959 N N . LYS A 1 118 ? -26.759 9.522 9.284 1.00 47.31 118 LYS A N 1
ATOM 960 C CA . LYS A 1 118 ? -25.672 9.815 10.242 1.00 47.31 118 LYS A CA 1
ATOM 961 C C . LYS A 1 118 ? -25.074 8.618 10.992 1.00 47.31 118 LYS A C 1
ATOM 963 O O . LYS A 1 118 ? -24.410 8.819 12.005 1.00 47.31 118 LYS A O 1
ATOM 968 N N . THR A 1 119 ? -25.264 7.388 10.519 1.00 48.94 119 THR A N 1
ATOM 969 C CA . THR A 1 119 ? -24.846 6.181 11.253 1.00 48.94 119 THR A CA 1
ATOM 970 C C . THR A 1 119 ? -23.484 5.634 10.845 1.00 48.94 119 THR A C 1
ATOM 972 O O . THR A 1 119 ? -22.840 4.987 11.667 1.00 48.94 119 THR A O 1
ATOM 975 N N . HIS A 1 120 ? -23.005 5.896 9.624 1.00 48.06 120 HIS A N 1
ATOM 976 C CA . HIS A 1 120 ? -21.755 5.307 9.133 1.00 48.06 120 HIS A CA 1
ATOM 977 C C . HIS A 1 120 ? -20.884 6.346 8.410 1.00 48.06 120 HIS A C 1
ATOM 979 O O . HIS A 1 120 ? -21.353 6.971 7.456 1.00 48.06 120 HIS A O 1
ATOM 985 N N . PRO A 1 121 ? -19.623 6.552 8.834 1.00 51.22 121 PRO A N 1
ATOM 986 C CA . PRO A 1 121 ? -18.697 7.393 8.089 1.00 51.22 121 PRO A CA 1
ATOM 987 C C . PRO A 1 121 ? -18.338 6.706 6.764 1.00 51.22 121 PRO A C 1
ATOM 989 O O . PRO A 1 121 ? -17.931 5.546 6.752 1.00 51.22 121 PRO A O 1
ATOM 992 N N . SER A 1 122 ? -18.476 7.422 5.646 1.00 47.34 122 SER A N 1
ATOM 993 C CA . SER A 1 122 ? -17.867 7.022 4.374 1.00 47.34 122 SER A CA 1
ATOM 994 C C . SER A 1 122 ? -16.535 7.754 4.263 1.00 47.34 122 SER A C 1
ATOM 996 O O . SER A 1 122 ? -16.502 8.979 4.133 1.00 47.34 122 SER A O 1
ATOM 998 N N . ILE A 1 123 ? -15.435 7.016 4.402 1.00 52.66 123 ILE A N 1
ATOM 999 C CA . ILE A 1 123 ? -14.084 7.582 4.383 1.00 52.66 123 ILE A CA 1
ATOM 1000 C C . ILE A 1 123 ? -13.482 7.332 3.003 1.00 52.66 123 ILE A C 1
ATOM 1002 O O . ILE A 1 123 ? -13.314 6.181 2.601 1.00 52.66 123 ILE A O 1
ATOM 1006 N N . PHE A 1 124 ? -13.145 8.409 2.296 1.00 47.59 124 PHE A N 1
ATOM 1007 C CA . PHE A 1 124 ? -12.405 8.362 1.042 1.00 47.59 124 PHE A CA 1
ATOM 1008 C C . PHE A 1 124 ? -10.978 8.845 1.320 1.00 47.59 124 PHE A C 1
ATOM 1010 O O . PHE A 1 124 ? -10.734 10.038 1.495 1.00 47.59 124 PHE A O 1
ATOM 1017 N N . GLY A 1 125 ? -10.036 7.905 1.423 1.00 48.38 125 GLY A N 1
ATOM 1018 C CA . GLY A 1 125 ? -8.607 8.206 1.512 1.00 48.38 125 GLY A CA 1
ATOM 1019 C C . GLY A 1 125 ? -7.956 8.077 0.138 1.00 48.38 125 GLY A C 1
ATOM 1020 O O . GLY A 1 125 ? -8.017 7.001 -0.455 1.00 48.38 125 GLY A O 1
ATOM 1021 N N . ILE A 1 126 ? -7.357 9.156 -0.369 1.00 48.62 126 ILE A N 1
ATOM 1022 C CA . ILE A 1 126 ? -6.505 9.151 -1.564 1.00 48.62 126 ILE A CA 1
ATOM 1023 C C . ILE A 1 126 ? -5.057 9.268 -1.076 1.00 48.62 126 ILE A C 1
ATOM 1025 O O . ILE A 1 126 ? -4.636 10.311 -0.578 1.00 48.62 126 ILE A O 1
ATOM 1029 N N . ASP A 1 127 ? -4.323 8.166 -1.188 1.00 52.19 127 ASP A N 1
ATOM 1030 C CA . ASP A 1 127 ? -2.944 7.994 -0.719 1.00 52.19 127 ASP A CA 1
ATOM 1031 C C . ASP A 1 127 ? -1.934 8.592 -1.700 1.00 52.19 127 ASP A C 1
ATOM 1033 O O . ASP A 1 127 ? -1.897 8.229 -2.878 1.00 52.19 127 ASP A O 1
ATOM 1037 N N . GLY A 1 128 ? -1.145 9.558 -1.227 1.00 44.31 128 GLY A N 1
ATOM 1038 C CA . GLY A 1 128 ? -0.322 10.407 -2.073 1.00 44.31 128 GLY A CA 1
ATOM 1039 C C . GLY A 1 128 ? 0.892 9.693 -2.638 1.00 44.31 128 GLY A C 1
ATOM 1040 O O . GLY A 1 128 ? 2.013 9.722 -2.125 1.00 44.31 128 GLY A O 1
ATOM 1041 N N . HIS A 1 129 ? 0.689 9.158 -3.830 1.00 46.50 129 HIS A N 1
ATOM 1042 C CA . HIS A 1 129 ? 1.728 8.979 -4.825 1.00 46.50 129 HIS A CA 1
ATOM 1043 C C . HIS A 1 129 ? 1.315 9.703 -6.111 1.00 46.50 129 HIS A C 1
ATOM 1045 O O . HIS A 1 129 ? 0.907 9.066 -7.072 1.00 46.50 129 HIS A O 1
ATOM 1051 N N . GLY A 1 130 ? 1.442 11.034 -6.139 1.00 33.72 130 GLY A N 1
ATOM 1052 C CA . GLY A 1 130 ? 1.818 11.747 -7.365 1.00 33.72 130 GLY A CA 1
ATOM 1053 C C . GLY A 1 130 ? 0.976 11.483 -8.617 1.00 33.72 130 GLY A C 1
ATOM 1054 O O . GLY A 1 130 ? 1.483 10.833 -9.529 1.00 33.72 130 GLY A O 1
ATOM 1055 N N . GLY A 1 131 ? -0.253 12.004 -8.706 1.00 43.19 131 GLY A N 1
ATOM 1056 C CA . GLY A 1 131 ? -1.066 12.005 -9.940 1.00 43.19 131 GLY A CA 1
ATOM 1057 C C . GLY A 1 131 ? -2.437 11.320 -9.835 1.00 43.19 131 GLY A C 1
ATOM 1058 O O . GLY A 1 131 ? -2.841 10.875 -8.767 1.00 43.19 131 GLY A O 1
ATOM 1059 N N . GLU A 1 132 ? -3.165 11.213 -10.958 1.00 40.78 132 GLU A N 1
ATOM 1060 C CA . GLU A 1 132 ? -4.520 10.612 -11.101 1.00 40.78 132 GLU A CA 1
ATOM 1061 C C . GLU A 1 132 ? -4.611 9.103 -10.721 1.00 40.78 132 GLU A C 1
ATOM 1063 O O . GLU A 1 132 ? -5.523 8.389 -11.139 1.00 40.78 132 GLU A O 1
ATOM 1068 N N . SER A 1 133 ? -3.632 8.575 -9.979 1.00 44.09 133 SER A N 1
ATOM 1069 C CA . SER A 1 133 ? -3.267 7.155 -9.899 1.00 44.09 133 SER A CA 1
ATOM 1070 C C . SER A 1 133 ? -3.054 6.643 -8.466 1.00 44.09 133 SER A C 1
ATOM 1072 O O . SER A 1 133 ? -2.239 5.760 -8.220 1.00 44.09 133 SER A O 1
ATOM 1074 N N . ALA A 1 134 ? -3.790 7.186 -7.500 1.00 49.94 134 ALA A N 1
ATOM 1075 C CA . ALA A 1 134 ? -3.556 6.990 -6.070 1.00 49.94 134 ALA A CA 1
ATOM 1076 C C . ALA A 1 134 ? -4.675 6.169 -5.397 1.00 49.94 134 ALA A C 1
ATOM 1078 O O . ALA A 1 134 ? -5.638 6.736 -4.889 1.00 49.94 134 ALA A O 1
ATOM 1079 N N . ALA A 1 135 ? -4.588 4.831 -5.421 1.00 49.91 135 ALA A N 1
ATOM 1080 C CA . ALA A 1 135 ? -5.466 3.954 -4.617 1.00 49.91 135 ALA A CA 1
ATOM 1081 C C . ALA A 1 135 ? -4.918 2.517 -4.438 1.00 49.91 135 ALA A C 1
ATOM 1083 O O . ALA A 1 135 ? -5.694 1.565 -4.381 1.00 49.91 135 ALA A O 1
ATOM 1084 N N . GLY A 1 136 ? -3.594 2.325 -4.458 1.00 52.06 136 GLY A N 1
ATOM 1085 C CA . GLY A 1 136 ? -2.998 0.980 -4.500 1.00 52.06 136 GLY A CA 1
ATOM 1086 C C . GLY A 1 136 ? -2.447 0.448 -3.175 1.00 52.06 136 GLY A C 1
ATOM 1087 O O . GLY A 1 136 ? -2.451 -0.765 -2.974 1.00 52.06 136 GLY A O 1
ATOM 1088 N N . ASP A 1 137 ? -1.976 1.330 -2.288 1.00 65.50 137 ASP A N 1
ATOM 1089 C CA . ASP A 1 137 ? -1.101 0.950 -1.165 1.00 65.50 137 ASP A CA 1
ATOM 1090 C C . ASP A 1 137 ? -1.633 1.347 0.223 1.00 65.50 137 ASP A C 1
ATOM 1092 O O . ASP A 1 137 ? -0.933 1.232 1.228 1.00 65.50 137 ASP A O 1
ATOM 1096 N N . SER A 1 138 ? -2.911 1.719 0.311 1.00 74.06 138 SER A N 1
ATOM 1097 C CA . SER A 1 138 ? -3.577 1.961 1.592 1.00 74.06 138 SER A CA 1
ATOM 1098 C C . SER A 1 138 ? -4.193 0.694 2.172 1.00 74.06 138 SER A C 1
ATOM 1100 O O . SER A 1 138 ? -4.795 -0.116 1.460 1.00 74.06 138 SER A O 1
ATOM 1102 N N . ARG A 1 139 ? -4.120 0.559 3.498 1.00 82.25 139 ARG A N 1
ATOM 1103 C CA . ARG A 1 139 ? -4.752 -0.536 4.238 1.00 82.25 139 ARG A CA 1
ATOM 1104 C C . ARG A 1 139 ? -5.756 -0.017 5.260 1.00 82.25 139 ARG A C 1
ATOM 1106 O O . ARG A 1 139 ? -5.520 0.986 5.937 1.00 82.25 139 ARG A O 1
ATOM 1113 N N . GLY A 1 140 ? -6.877 -0.731 5.359 1.00 84.94 140 GLY A N 1
ATOM 1114 C CA . GLY A 1 140 ? -7.851 -0.575 6.433 1.00 84.94 140 GLY A CA 1
ATOM 1115 C C . GLY A 1 140 ? -7.713 -1.670 7.476 1.00 84.94 140 GLY A C 1
ATOM 1116 O O . GLY A 1 140 ? -7.575 -2.842 7.130 1.00 84.94 140 GLY A O 1
ATOM 1117 N N . VAL A 1 141 ? -7.774 -1.295 8.749 1.00 85.62 141 VAL A N 1
ATOM 1118 C CA . VAL A 1 141 ? -7.745 -2.205 9.898 1.00 85.62 141 VAL A CA 1
ATOM 1119 C C . VAL A 1 141 ? -8.828 -1.783 10.881 1.00 85.62 141 VAL A C 1
ATOM 1121 O O . VAL A 1 141 ? -8.918 -0.620 11.253 1.00 85.62 141 VAL A O 1
ATOM 1124 N N . LEU A 1 142 ? -9.656 -2.724 11.308 1.00 86.25 142 LEU A N 1
ATOM 1125 C CA . LEU A 1 142 ? -10.735 -2.525 12.270 1.00 86.25 142 LEU A CA 1
ATOM 1126 C C . LEU A 1 142 ? -10.332 -3.091 13.630 1.00 86.25 142 LEU A C 1
ATOM 1128 O O . LEU A 1 142 ? -9.698 -4.138 13.689 1.00 86.25 142 LEU A O 1
ATOM 1132 N N . CYS A 1 143 ? -10.711 -2.416 14.711 1.00 84.94 143 CYS A N 1
ATOM 1133 C CA . CYS A 1 143 ? -10.639 -2.958 16.063 1.00 84.94 143 CYS A CA 1
ATOM 1134 C C . CYS A 1 143 ? -12.019 -3.480 16.464 1.00 84.94 143 CYS A C 1
ATOM 1136 O O . CYS A 1 143 ? -12.983 -2.710 16.464 1.00 84.94 143 CYS A O 1
ATOM 1138 N N . ASP A 1 144 ? -12.126 -4.766 16.796 1.00 85.06 144 ASP A N 1
ATOM 1139 C CA . ASP A 1 144 ? -13.360 -5.332 17.353 1.00 85.06 144 ASP A CA 1
ATOM 1140 C C . ASP A 1 144 ? -13.527 -4.984 18.846 1.00 85.06 144 ASP A C 1
ATOM 1142 O O . ASP A 1 144 ? -12.620 -4.437 19.484 1.00 85.06 144 ASP A O 1
ATOM 1146 N N . LYS A 1 145 ? -14.693 -5.318 19.414 1.00 82.06 145 LYS A N 1
ATOM 1147 C CA . LYS A 1 145 ? -15.003 -5.139 20.848 1.00 82.06 145 LYS A CA 1
ATOM 1148 C C . LYS A 1 145 ? -14.061 -5.880 21.805 1.00 82.06 145 LYS A C 1
ATOM 1150 O O . LYS A 1 145 ? -14.015 -5.574 22.992 1.00 82.06 145 LYS A O 1
ATOM 1155 N N . ASP A 1 146 ? -13.372 -6.908 21.315 1.00 88.06 146 ASP A N 1
ATOM 1156 C CA . ASP A 1 146 ? -12.453 -7.726 22.104 1.00 88.06 146 ASP A CA 1
ATOM 1157 C C . ASP A 1 146 ? -11.012 -7.177 21.999 1.00 88.06 146 ASP A C 1
ATOM 1159 O O . ASP A 1 146 ? -10.104 -7.665 22.673 1.00 88.06 146 ASP A O 1
ATOM 1163 N N . GLY A 1 147 ? -10.803 -6.108 21.217 1.00 85.19 147 GLY A N 1
ATOM 1164 C CA . GLY A 1 147 ? -9.519 -5.443 21.014 1.00 85.19 147 GLY A CA 1
ATOM 1165 C C . GLY A 1 147 ? -8.646 -6.063 19.924 1.00 85.19 147 GLY A C 1
ATOM 1166 O O . GLY A 1 147 ? -7.463 -5.728 19.846 1.00 85.19 147 GLY A O 1
ATOM 1167 N N . ASN A 1 148 ? -9.181 -6.966 19.102 1.00 90.81 148 ASN A N 1
ATOM 1168 C CA . ASN A 1 148 ? -8.424 -7.610 18.034 1.00 90.81 148 ASN A CA 1
ATOM 1169 C C . ASN A 1 148 ? -8.357 -6.720 16.792 1.00 90.81 148 ASN A C 1
ATOM 1171 O O . ASN A 1 148 ? -9.340 -6.088 16.400 1.00 90.81 148 ASN A O 1
ATOM 1175 N N . ALA A 1 149 ? -7.199 -6.734 16.131 1.00 91.19 149 ALA A N 1
ATOM 1176 C CA . ALA A 1 149 ? -6.995 -6.067 14.855 1.00 91.19 149 ALA A CA 1
ATOM 1177 C C . ALA A 1 149 ? -7.467 -6.960 13.697 1.00 91.19 149 ALA A C 1
ATOM 1179 O O . ALA A 1 149 ? -6.946 -8.053 13.474 1.00 91.19 149 ALA A O 1
ATOM 1180 N N . ILE A 1 150 ? -8.442 -6.480 12.931 1.00 88.50 150 ILE A N 1
ATOM 1181 C CA . ILE A 1 150 ? -9.031 -7.176 11.789 1.00 88.50 150 ILE A CA 1
ATOM 1182 C C . ILE A 1 150 ? -8.678 -6.400 10.515 1.00 88.50 150 ILE A C 1
ATOM 1184 O O . ILE A 1 150 ? -9.226 -5.318 10.292 1.00 88.50 150 ILE A O 1
ATOM 1188 N N . PRO A 1 151 ? -7.777 -6.908 9.655 1.00 89.75 151 PRO A N 1
ATOM 1189 C CA . PRO A 1 151 ? -7.482 -6.258 8.385 1.00 89.75 151 PRO A CA 1
ATOM 1190 C C . PRO A 1 151 ? -8.706 -6.308 7.461 1.00 89.75 151 PRO A C 1
ATOM 1192 O O . PRO A 1 151 ? -9.260 -7.371 7.184 1.00 89.75 151 PRO A O 1
ATOM 1195 N N . LEU A 1 152 ? -9.115 -5.141 6.971 1.00 84.31 152 LEU A N 1
ATOM 1196 C CA . LEU A 1 152 ? -10.251 -4.952 6.066 1.00 84.31 152 LEU A CA 1
ATOM 1197 C C . LEU A 1 152 ? -9.850 -4.929 4.591 1.00 84.31 152 LEU A C 1
ATOM 1199 O O . LEU A 1 152 ? -10.712 -4.931 3.715 1.00 84.31 152 LEU A O 1
ATOM 1203 N N . SER A 1 153 ? -8.552 -4.896 4.308 1.00 84.50 153 SER A N 1
ATOM 1204 C CA . SER A 1 153 ? -8.003 -4.998 2.964 1.00 84.50 153 SER A CA 1
ATOM 1205 C C . SER A 1 153 ? -6.692 -5.778 2.975 1.00 84.50 153 SER A C 1
ATOM 1207 O O . SER A 1 153 ? -6.076 -6.006 4.018 1.00 84.50 153 SER A O 1
ATOM 1209 N N . HIS A 1 154 ? -6.282 -6.212 1.788 1.00 82.81 154 HIS A N 1
ATOM 1210 C CA . HIS A 1 154 ? -4.971 -6.797 1.556 1.00 82.81 154 HIS A CA 1
ATOM 1211 C C . HIS A 1 154 ? -4.215 -5.863 0.627 1.00 82.81 154 HIS A C 1
ATOM 1213 O O . HIS A 1 154 ? -4.765 -5.473 -0.403 1.00 82.81 154 HIS A O 1
ATOM 1219 N N . ASP A 1 155 ? -2.966 -5.553 0.955 1.00 84.31 155 ASP A N 1
ATOM 1220 C CA . ASP A 1 155 ? -2.114 -4.787 0.050 1.00 84.31 155 ASP A CA 1
ATOM 1221 C C . ASP A 1 155 ? -1.993 -5.518 -1.281 1.00 84.31 155 ASP A C 1
ATOM 1223 O O . ASP A 1 155 ? -2.021 -6.747 -1.310 1.00 84.31 155 ASP A O 1
ATOM 1227 N N . HIS A 1 156 ? -1.764 -4.799 -2.374 1.00 86.88 156 HIS A N 1
ATOM 1228 C CA . HIS A 1 156 ? -1.533 -5.408 -3.682 1.00 86.88 156 HIS A CA 1
ATOM 1229 C C . HIS A 1 156 ? -0.084 -5.231 -4.114 1.00 86.88 156 HIS A C 1
ATOM 1231 O O . HIS A 1 156 ? 0.215 -4.621 -5.145 1.00 86.88 156 HIS A O 1
ATOM 1237 N N . LYS A 1 157 ? 0.843 -5.809 -3.346 1.00 87.75 157 LYS A N 1
ATOM 1238 C CA . LYS A 1 157 ? 2.278 -5.701 -3.635 1.00 87.75 157 LYS A CA 1
ATOM 1239 C C . LYS A 1 157 ? 2.745 -6.765 -4.649 1.00 87.75 157 LYS A C 1
ATOM 1241 O O . LYS A 1 157 ? 2.328 -7.924 -4.571 1.00 87.75 157 LYS A O 1
ATOM 1246 N N . PRO A 1 158 ? 3.683 -6.443 -5.564 1.00 90.00 158 PRO A N 1
ATOM 1247 C CA . PRO A 1 158 ? 4.108 -7.347 -6.640 1.00 90.00 158 PRO A CA 1
ATOM 1248 C C . PRO A 1 158 ? 4.682 -8.689 -6.172 1.00 90.00 158 PRO A C 1
ATOM 1250 O O . PRO A 1 158 ? 4.618 -9.679 -6.898 1.00 90.00 158 PRO A O 1
ATOM 1253 N N . TYR A 1 159 ? 5.252 -8.750 -4.966 1.00 88.19 159 TYR A N 1
ATOM 1254 C CA . TYR A 1 159 ? 5.836 -9.977 -4.421 1.00 88.19 159 TYR A CA 1
ATOM 1255 C C . TYR A 1 159 ? 4.796 -10.991 -3.926 1.00 88.19 159 TYR A C 1
ATOM 1257 O O . TYR A 1 159 ? 5.129 -12.167 -3.753 1.00 88.19 159 TYR A O 1
ATOM 1265 N N . GLN A 1 160 ? 3.544 -10.575 -3.720 1.00 90.19 160 GLN A N 1
ATOM 1266 C CA . GLN A 1 160 ? 2.486 -11.462 -3.254 1.00 90.19 160 GLN A CA 1
ATOM 1267 C C . GLN A 1 160 ? 2.147 -12.521 -4.296 1.00 90.19 160 GLN A C 1
ATOM 1269 O O . GLN A 1 160 ? 2.094 -12.258 -5.496 1.00 90.19 160 GLN A O 1
ATOM 1274 N N . LEU A 1 161 ? 1.867 -13.743 -3.842 1.00 93.12 161 LEU A N 1
ATOM 1275 C CA . LEU A 1 161 ? 1.729 -14.893 -4.734 1.00 93.12 161 LEU A CA 1
ATOM 1276 C C . LEU A 1 161 ? 0.593 -14.734 -5.762 1.00 93.12 161 LEU A C 1
ATOM 1278 O O . LEU A 1 161 ? 0.766 -15.139 -6.914 1.00 93.12 161 LEU A O 1
ATOM 1282 N N . LYS A 1 162 ? -0.550 -14.160 -5.357 1.00 92.19 162 LYS A N 1
ATOM 1283 C CA . LYS A 1 162 ? -1.711 -13.893 -6.230 1.00 92.19 162 LYS A CA 1
ATOM 1284 C C . LYS A 1 162 ? -1.323 -12.930 -7.357 1.00 92.19 162 LYS A C 1
ATOM 1286 O O . LYS A 1 162 ? -1.443 -13.281 -8.532 1.00 92.19 162 LYS A O 1
ATOM 1291 N N . GLU A 1 163 ? -0.757 -11.782 -6.998 1.00 93.69 163 GLU A N 1
ATOM 1292 C CA . GLU A 1 163 ? -0.373 -10.729 -7.943 1.00 93.69 163 GLU A CA 1
ATOM 1293 C C . GLU A 1 163 ? 0.809 -11.147 -8.819 1.00 93.69 163 GLU A C 1
ATOM 1295 O O . GLU A 1 163 ? 0.761 -11.013 -10.040 1.00 93.69 163 GLU A O 1
ATOM 1300 N N . ARG A 1 164 ? 1.824 -11.793 -8.239 1.00 94.31 164 ARG A N 1
ATOM 1301 C CA . ARG A 1 164 ? 2.973 -12.340 -8.971 1.00 94.31 164 ARG A CA 1
ATOM 1302 C C . ARG A 1 164 ? 2.558 -13.334 -10.050 1.00 94.31 164 ARG A C 1
ATOM 1304 O O . ARG A 1 164 ? 3.100 -13.309 -11.155 1.00 94.31 164 ARG A O 1
ATOM 1311 N N . LYS A 1 165 ? 1.599 -14.218 -9.752 1.00 96.12 165 LYS A N 1
ATOM 1312 C CA . LYS A 1 165 ? 1.047 -15.158 -10.740 1.00 96.12 165 LYS A CA 1
ATOM 1313 C C . LYS A 1 165 ? 0.289 -14.423 -11.844 1.00 96.12 165 LYS A C 1
ATOM 1315 O O . LYS A 1 165 ? 0.461 -14.780 -13.007 1.00 96.12 165 LYS A O 1
ATOM 1320 N N . ARG A 1 166 ? -0.519 -13.414 -11.500 1.00 95.44 166 ARG A N 1
ATOM 1321 C CA . ARG A 1 166 ? -1.262 -12.593 -12.468 1.00 95.44 166 ARG A CA 1
ATOM 1322 C C . ARG A 1 166 ? -0.315 -11.858 -13.420 1.00 95.44 166 ARG A C 1
ATOM 1324 O O . ARG A 1 166 ? -0.436 -12.035 -14.627 1.00 95.44 166 ARG A O 1
ATOM 1331 N N . ILE A 1 167 ? 0.669 -11.135 -12.884 1.00 96.62 167 ILE A N 1
ATOM 1332 C CA . ILE A 1 167 ? 1.669 -10.389 -13.664 1.00 96.62 167 ILE A CA 1
ATOM 1333 C C . ILE A 1 167 ? 2.424 -11.325 -14.612 1.00 96.62 167 ILE A C 1
ATOM 1335 O O . ILE A 1 167 ? 2.545 -11.040 -15.800 1.00 96.62 167 ILE A O 1
ATOM 1339 N N . LYS A 1 168 ? 2.870 -12.487 -14.115 1.00 95.31 168 LYS A N 1
ATOM 1340 C CA . LYS A 1 168 ? 3.583 -13.471 -14.940 1.00 95.31 168 LYS A CA 1
ATOM 1341 C C . LYS A 1 168 ? 2.711 -14.041 -16.065 1.00 95.31 168 LYS A C 1
ATOM 1343 O O . LYS A 1 168 ? 3.213 -14.269 -17.160 1.00 95.31 168 LYS A O 1
ATOM 1348 N N . ARG A 1 169 ? 1.416 -14.276 -15.818 1.00 96.44 169 ARG A N 1
ATOM 1349 C CA . ARG A 1 169 ? 0.464 -14.730 -16.852 1.00 96.44 169 ARG A CA 1
ATOM 1350 C C . ARG A 1 169 ? 0.225 -13.674 -17.929 1.00 96.44 169 ARG A C 1
ATOM 1352 O O . ARG A 1 169 ? 0.029 -14.046 -19.077 1.00 96.44 169 ARG A O 1
ATOM 1359 N N . ALA A 1 170 ? 0.290 -12.393 -17.573 1.00 95.12 170 ALA A N 1
ATOM 1360 C CA . ALA A 1 170 ? 0.217 -11.278 -18.516 1.00 95.12 170 ALA A CA 1
ATOM 1361 C C . ALA A 1 170 ? 1.515 -11.075 -19.331 1.00 95.12 170 ALA A C 1
ATOM 1363 O O . ALA A 1 170 ? 1.607 -10.135 -20.110 1.00 95.12 170 ALA A O 1
ATOM 1364 N N . GLY A 1 171 ? 2.533 -11.930 -19.158 1.00 96.12 171 GLY A N 1
ATOM 1365 C CA . GLY A 1 171 ? 3.836 -11.781 -19.818 1.00 96.12 171 GLY A CA 1
ATOM 1366 C C . GLY A 1 171 ? 4.747 -10.737 -19.166 1.00 96.12 171 GLY A C 1
ATOM 1367 O O . GLY A 1 171 ? 5.827 -10.460 -19.682 1.00 96.12 171 GLY A O 1
ATOM 1368 N N . GLY A 1 172 ? 4.336 -10.177 -18.026 1.00 95.44 172 GLY A N 1
ATOM 1369 C CA . GLY A 1 172 ? 5.138 -9.242 -17.252 1.00 95.44 172 GLY A CA 1
ATOM 1370 C C . GLY A 1 172 ? 6.189 -9.924 -16.383 1.00 95.44 172 GLY A C 1
ATOM 1371 O O . GLY A 1 172 ? 6.152 -11.130 -16.115 1.00 95.44 172 GLY A O 1
ATOM 1372 N N . PHE A 1 173 ? 7.107 -9.116 -15.869 1.00 94.88 173 PHE A N 1
ATOM 1373 C CA . PHE A 1 173 ? 8.108 -9.524 -14.897 1.00 94.88 173 PHE A CA 1
ATOM 1374 C C . PHE A 1 173 ? 8.087 -8.621 -13.664 1.00 94.88 173 PHE A C 1
ATOM 1376 O O . PHE A 1 173 ? 7.548 -7.515 -13.661 1.00 94.88 173 PHE A O 1
ATOM 1383 N N . ILE A 1 174 ? 8.694 -9.128 -12.596 1.00 95.75 174 ILE A N 1
ATOM 1384 C CA . ILE A 1 174 ? 8.903 -8.399 -11.351 1.00 95.75 174 ILE A CA 1
ATOM 1385 C C . ILE A 1 174 ? 10.403 -8.387 -11.090 1.00 95.75 174 ILE A C 1
ATOM 1387 O O . ILE A 1 174 ? 11.039 -9.442 -11.146 1.00 95.75 174 ILE A O 1
ATOM 1391 N N . SER A 1 175 ? 10.960 -7.215 -10.805 1.00 94.25 175 SER A N 1
ATOM 1392 C CA . SER A 1 175 ? 12.364 -7.054 -10.428 1.00 94.25 175 SER A CA 1
ATOM 1393 C C . SER A 1 175 ? 12.489 -6.387 -9.062 1.00 94.25 175 SER A C 1
ATOM 1395 O O . SER A 1 175 ? 11.555 -5.749 -8.577 1.00 94.25 175 SER A O 1
ATOM 1397 N N . PHE A 1 176 ? 13.635 -6.581 -8.416 1.00 92.31 176 PHE A N 1
ATOM 1398 C CA . PHE A 1 176 ? 13.951 -5.964 -7.135 1.00 92.31 176 PHE A CA 1
ATOM 1399 C C . PHE A 1 176 ? 15.003 -4.872 -7.344 1.00 92.31 176 PHE A C 1
ATOM 1401 O O . PHE A 1 176 ? 16.095 -5.159 -7.830 1.00 92.31 176 PHE A O 1
ATOM 1408 N N . ASN A 1 177 ? 14.672 -3.632 -6.984 1.00 85.56 177 ASN A N 1
ATOM 1409 C CA . ASN A 1 177 ? 15.594 -2.493 -6.979 1.00 85.56 177 ASN A CA 1
ATOM 1410 C C . ASN A 1 177 ? 15.273 -1.598 -5.773 1.00 85.56 177 ASN A C 1
ATOM 1412 O O . ASN A 1 177 ? 14.489 -0.653 -5.877 1.00 85.56 177 ASN A O 1
ATOM 1416 N N . GLY A 1 178 ? 15.765 -1.991 -4.596 1.00 86.06 178 GLY A N 1
ATOM 1417 C CA . GLY A 1 178 ? 15.377 -1.411 -3.302 1.00 86.06 178 GLY A CA 1
ATOM 1418 C C . GLY A 1 178 ? 13.974 -1.828 -2.833 1.00 86.06 178 GLY A C 1
ATOM 1419 O O . GLY A 1 178 ? 13.777 -2.079 -1.651 1.00 86.06 178 GLY A O 1
ATOM 1420 N N . SER A 1 179 ? 13.027 -1.989 -3.759 1.00 86.25 179 SER A N 1
ATOM 1421 C CA . SER A 1 179 ? 11.706 -2.589 -3.549 1.00 86.25 179 SER A CA 1
ATOM 1422 C C . SER A 1 179 ? 11.306 -3.471 -4.739 1.00 86.25 179 SER A C 1
ATOM 1424 O O . SER A 1 179 ? 11.890 -3.379 -5.826 1.00 86.25 179 SER A O 1
ATOM 1426 N N . TRP A 1 180 ? 10.333 -4.364 -4.536 1.00 89.88 180 TRP A N 1
ATOM 1427 C CA . TRP A 1 180 ? 9.767 -5.195 -5.603 1.00 89.88 180 TRP A CA 1
ATOM 1428 C C . TRP A 1 180 ? 8.904 -4.353 -6.539 1.00 89.88 180 TRP A C 1
ATOM 1430 O O . TRP A 1 180 ? 7.989 -3.676 -6.078 1.00 89.88 180 TRP A O 1
ATOM 1440 N N . ARG A 1 181 ? 9.168 -4.416 -7.847 1.00 93.00 181 ARG A N 1
ATOM 1441 C CA . ARG A 1 181 ? 8.515 -3.562 -8.846 1.00 93.00 181 ARG A CA 1
ATOM 1442 C C . ARG A 1 181 ? 8.030 -4.334 -10.070 1.00 93.00 181 ARG A C 1
ATOM 1444 O O . ARG A 1 181 ? 8.760 -5.162 -10.616 1.00 93.00 181 ARG A O 1
ATOM 1451 N N . VAL A 1 182 ? 6.822 -4.024 -10.538 1.00 92.75 182 VAL A N 1
ATOM 1452 C CA . VAL A 1 182 ? 6.247 -4.509 -11.803 1.00 92.75 182 VAL A CA 1
ATOM 1453 C C . VAL A 1 182 ? 6.973 -3.847 -12.966 1.00 92.75 182 VAL A C 1
ATOM 1455 O O . VAL A 1 182 ? 7.111 -2.624 -12.993 1.00 92.75 182 VAL A O 1
ATOM 1458 N N . GLN A 1 183 ? 7.475 -4.650 -13.907 1.00 93.88 183 GLN A N 1
ATOM 1459 C CA . GLN A 1 183 ? 8.320 -4.201 -15.022 1.00 93.88 183 GLN A CA 1
ATOM 1460 C C . GLN A 1 183 ? 9.563 -3.399 -14.580 1.00 93.88 183 GLN A C 1
ATOM 1462 O O . GLN A 1 183 ? 10.147 -2.672 -15.376 1.00 93.88 183 GLN A O 1
ATOM 1467 N N . GLY A 1 184 ? 9.965 -3.495 -13.305 1.00 91.81 184 GLY A N 1
ATOM 1468 C CA . GLY A 1 184 ? 11.010 -2.655 -12.711 1.00 91.81 184 GLY A CA 1
ATOM 1469 C C . GLY A 1 184 ? 10.626 -1.195 -12.467 1.00 91.81 184 GLY A C 1
ATOM 1470 O O . GLY A 1 184 ? 11.482 -0.416 -12.059 1.00 91.81 184 GLY A O 1
ATOM 1471 N N . ILE A 1 185 ? 9.358 -0.832 -12.669 1.00 89.19 185 ILE A N 1
ATOM 1472 C CA . ILE A 1 185 ? 8.867 0.548 -12.612 1.00 89.19 185 ILE A CA 1
ATOM 1473 C C . ILE A 1 185 ? 8.036 0.762 -11.341 1.00 89.19 185 ILE A C 1
ATOM 1475 O O . ILE A 1 185 ? 8.454 1.495 -10.442 1.00 89.19 185 ILE A O 1
ATOM 1479 N N . LEU A 1 186 ? 6.891 0.084 -11.224 1.00 87.19 186 LEU A N 1
ATOM 1480 C CA . LEU A 1 186 ? 5.871 0.398 -10.218 1.00 87.19 186 LEU A CA 1
ATOM 1481 C C . LEU A 1 186 ? 5.940 -0.542 -9.007 1.00 87.19 186 LEU A C 1
ATOM 1483 O O . LEU A 1 186 ? 5.977 -1.757 -9.178 1.00 87.19 186 LEU A O 1
ATOM 1487 N N . ALA A 1 187 ? 5.951 0.008 -7.789 1.00 88.12 187 ALA A N 1
ATOM 1488 C CA . ALA A 1 187 ? 6.065 -0.766 -6.541 1.00 88.12 187 ALA A CA 1
ATOM 1489 C C . ALA A 1 187 ? 4.749 -1.428 -6.083 1.00 88.12 187 ALA A C 1
ATOM 1491 O O . ALA A 1 187 ? 4.767 -2.267 -5.185 1.00 88.12 187 ALA A O 1
ATOM 1492 N N . MET A 1 188 ? 3.639 -1.096 -6.740 1.00 87.88 188 MET A N 1
ATOM 1493 C CA . MET A 1 188 ? 2.314 -1.686 -6.557 1.00 87.88 188 MET A CA 1
ATOM 1494 C C . MET A 1 188 ? 1.913 -2.485 -7.800 1.00 87.88 188 MET A C 1
ATOM 1496 O O . MET A 1 188 ? 2.404 -2.255 -8.907 1.00 87.88 188 MET A O 1
ATOM 1500 N N . SER A 1 189 ? 1.044 -3.474 -7.616 1.00 88.38 189 SER A N 1
ATOM 1501 C CA . SER A 1 189 ? 0.544 -4.321 -8.708 1.00 88.38 189 SER A CA 1
ATOM 1502 C C . SER A 1 189 ? -0.832 -3.903 -9.221 1.00 88.38 189 SER A C 1
ATOM 1504 O O . SER A 1 189 ? -1.243 -4.353 -10.297 1.00 88.38 189 SER A O 1
ATOM 1506 N N . ARG A 1 190 ? -1.527 -3.043 -8.472 1.00 87.94 190 ARG A N 1
ATOM 1507 C CA . ARG A 1 190 ? -2.819 -2.467 -8.824 1.00 87.94 190 ARG A CA 1
ATOM 1508 C C . ARG A 1 190 ? -2.809 -0.975 -8.533 1.00 87.94 190 ARG A C 1
ATOM 1510 O O . ARG A 1 190 ? -2.234 -0.559 -7.534 1.00 87.94 190 ARG A O 1
ATOM 1517 N N . SER A 1 191 ? -3.418 -0.199 -9.417 1.00 81.94 191 SER A N 1
ATOM 1518 C CA . SER A 1 191 ? -3.503 1.255 -9.295 1.00 81.94 191 SER A CA 1
ATOM 1519 C C . SER A 1 191 ? -4.617 1.815 -10.178 1.00 81.94 191 SER A C 1
ATOM 1521 O O . SER A 1 191 ? -5.032 1.220 -11.184 1.00 81.94 191 SER A O 1
ATOM 1523 N N . LEU A 1 192 ? -5.111 2.997 -9.821 1.00 74.94 192 LEU A N 1
ATOM 1524 C CA . LEU A 1 192 ? -5.819 3.859 -10.770 1.00 74.94 192 LEU A CA 1
ATOM 1525 C C . LEU A 1 192 ? -4.777 4.488 -11.721 1.00 74.94 192 LEU A C 1
ATOM 1527 O O . LEU A 1 192 ? -3.602 4.477 -11.407 1.00 74.94 192 LEU A O 1
ATOM 1531 N N . GLY A 1 193 ? -5.156 4.920 -12.928 1.00 76.81 193 GLY A N 1
ATOM 1532 C CA . GLY A 1 193 ? -4.190 5.435 -13.925 1.00 76.81 193 GLY A CA 1
ATOM 1533 C C . GLY A 1 193 ? -3.122 4.434 -14.415 1.00 76.81 193 GLY A C 1
ATOM 1534 O O . GLY A 1 193 ? -3.498 3.347 -14.832 1.00 76.81 193 GLY A O 1
ATOM 1535 N N . ASP A 1 194 ? -1.835 4.790 -14.483 1.00 81.56 194 ASP A N 1
ATOM 1536 C CA . ASP A 1 194 ? -0.733 3.937 -15.002 1.00 81.56 194 ASP A CA 1
ATOM 1537 C C . ASP A 1 194 ? -1.001 3.236 -16.355 1.00 81.56 194 ASP A C 1
ATOM 1539 O O . ASP A 1 194 ? -0.627 2.079 -16.585 1.00 81.56 194 ASP A O 1
ATOM 1543 N N . PHE A 1 195 ? -1.644 3.944 -17.289 1.00 82.88 195 PHE A N 1
ATOM 1544 C CA . PHE A 1 195 ? -2.066 3.397 -18.586 1.00 82.88 195 PHE A CA 1
ATOM 1545 C C . PHE A 1 195 ? -0.983 2.625 -19.359 1.00 82.88 195 PHE A C 1
ATOM 1547 O O . PHE A 1 195 ? -1.311 1.564 -19.892 1.00 82.88 195 PHE A O 1
ATOM 1554 N N . PRO A 1 196 ? 0.300 3.052 -19.403 1.00 87.56 196 PRO A N 1
ATOM 1555 C CA . PRO A 1 196 ? 1.339 2.272 -20.074 1.00 87.56 196 PRO A CA 1
ATOM 1556 C C . PRO A 1 196 ? 1.472 0.839 -19.536 1.00 87.56 196 PRO A C 1
ATOM 1558 O O . PRO A 1 196 ? 1.683 -0.091 -20.311 1.00 87.56 196 PRO A O 1
ATOM 1561 N N . LEU A 1 197 ? 1.305 0.641 -18.225 1.00 86.81 197 LEU A N 1
ATOM 1562 C CA . LEU A 1 197 ? 1.363 -0.675 -17.584 1.00 86.81 197 LEU A CA 1
ATOM 1563 C C . LEU A 1 197 ? 0.024 -1.422 -17.670 1.00 86.81 197 LEU A C 1
ATOM 1565 O O . LEU A 1 197 ? 0.018 -2.652 -17.770 1.00 86.81 197 LEU A O 1
ATOM 1569 N N . LYS A 1 198 ? -1.106 -0.707 -17.695 1.00 86.44 198 LYS A N 1
ATOM 1570 C CA . LYS A 1 198 ? -2.430 -1.310 -17.925 1.00 86.44 198 LYS A CA 1
ATOM 1571 C C . LYS A 1 198 ? -2.603 -1.841 -19.340 1.00 86.44 198 LYS A C 1
ATOM 1573 O O . LYS A 1 198 ? -3.161 -2.917 -19.508 1.00 86.44 198 LYS A O 1
ATOM 1578 N N . ASN A 1 199 ? -2.046 -1.166 -20.344 1.00 89.12 199 ASN A N 1
ATOM 1579 C CA . ASN A 1 199 ? -2.049 -1.642 -21.732 1.00 89.12 199 ASN A CA 1
ATOM 1580 C C . ASN A 1 199 ? -1.330 -2.994 -21.887 1.00 89.12 199 ASN A C 1
ATOM 1582 O O . ASN A 1 199 ? -1.638 -3.763 -22.794 1.00 89.12 199 ASN A O 1
ATOM 1586 N N . LEU A 1 200 ? -0.390 -3.296 -20.986 1.00 90.44 200 LEU A N 1
ATOM 1587 C CA . LEU A 1 200 ? 0.307 -4.582 -20.905 1.00 90.44 200 LEU A CA 1
ATOM 1588 C C . LEU A 1 200 ? -0.411 -5.601 -19.999 1.00 90.44 200 LEU A C 1
ATOM 1590 O O . LEU A 1 200 ? 0.082 -6.712 -19.830 1.00 90.44 200 LEU A O 1
ATOM 1594 N N . ASN A 1 201 ? -1.539 -5.241 -19.378 1.00 91.81 201 ASN A N 1
ATOM 1595 C CA . ASN A 1 201 ? -2.280 -6.034 -18.386 1.00 91.81 201 ASN A CA 1
ATOM 1596 C C . ASN A 1 201 ? -1.455 -6.481 -17.159 1.00 91.81 201 ASN A C 1
ATOM 1598 O O . ASN A 1 201 ? -1.862 -7.378 -16.412 1.00 91.81 201 ASN A O 1
ATOM 1602 N N . VAL A 1 202 ? -0.293 -5.864 -16.917 1.00 93.50 202 VAL A N 1
ATOM 1603 C CA . VAL A 1 202 ? 0.565 -6.185 -15.763 1.00 93.50 202 VAL A CA 1
ATOM 1604 C C . VAL A 1 202 ? 0.119 -5.437 -14.507 1.00 93.50 202 VAL A C 1
ATOM 1606 O O . VAL A 1 202 ? 0.245 -5.964 -13.403 1.00 93.50 202 VAL A O 1
ATOM 1609 N N . VAL A 1 203 ? -0.508 -4.274 -14.668 1.00 90.75 203 VAL A N 1
ATOM 1610 C CA . VAL A 1 203 ? -1.186 -3.518 -13.605 1.00 90.75 203 VAL A CA 1
ATOM 1611 C C . VAL A 1 203 ? -2.674 -3.442 -13.937 1.00 90.75 203 VAL A C 1
ATOM 1613 O O . VAL A 1 203 ? -3.035 -3.357 -15.108 1.00 90.75 203 VAL A O 1
ATOM 1616 N N . ILE A 1 204 ? -3.538 -3.515 -12.925 1.00 86.94 204 ILE A N 1
ATOM 1617 C CA . ILE A 1 204 ? -5.001 -3.444 -13.081 1.00 86.94 204 ILE A CA 1
ATOM 1618 C C . ILE A 1 204 ? -5.600 -2.464 -12.070 1.00 86.94 204 ILE A C 1
ATOM 1620 O O . ILE A 1 204 ? -4.975 -2.173 -11.055 1.00 86.94 204 ILE A O 1
ATOM 1624 N N . SER A 1 205 ? -6.807 -1.971 -12.337 1.00 84.25 205 SER A N 1
ATOM 1625 C CA . SER A 1 205 ? -7.563 -1.105 -11.416 1.00 84.25 205 SER A CA 1
ATOM 1626 C C . SER A 1 205 ? -8.646 -1.837 -10.628 1.00 84.25 205 SER A C 1
ATOM 1628 O O . SER A 1 205 ? -9.354 -1.198 -9.858 1.00 84.25 205 SER A O 1
ATOM 1630 N N . ASP A 1 206 ? -8.806 -3.146 -10.827 1.00 81.38 206 ASP A N 1
ATOM 1631 C CA . ASP A 1 206 ? -9.874 -3.898 -10.170 1.00 81.38 206 ASP A CA 1
ATOM 1632 C C . ASP A 1 206 ? -9.564 -4.046 -8.672 1.00 81.38 206 ASP A C 1
ATOM 1634 O O . ASP A 1 206 ? -8.532 -4.639 -8.323 1.00 81.38 206 ASP A O 1
ATOM 1638 N N . PRO A 1 207 ? -10.421 -3.539 -7.769 1.00 79.75 207 PRO A N 1
ATOM 1639 C CA . PRO A 1 207 ? -10.214 -3.689 -6.337 1.00 79.75 207 PRO A CA 1
ATOM 1640 C C . PRO A 1 207 ? -10.576 -5.107 -5.877 1.00 79.75 207 PRO A C 1
ATOM 1642 O O . PRO A 1 207 ? -11.400 -5.792 -6.483 1.00 79.75 207 PRO A O 1
ATOM 1645 N N . ASP A 1 208 ? -9.990 -5.543 -4.763 1.00 76.69 208 ASP A N 1
ATOM 1646 C CA . ASP A 1 208 ? -10.539 -6.673 -4.012 1.00 76.69 208 ASP A CA 1
ATOM 1647 C C . ASP A 1 208 ? -11.629 -6.125 -3.069 1.00 76.69 208 ASP A C 1
ATOM 1649 O O . ASP A 1 208 ? -11.357 -5.242 -2.259 1.00 76.69 208 ASP A O 1
ATOM 1653 N N . ILE A 1 209 ? -12.863 -6.630 -3.183 1.00 76.88 209 ILE A N 1
ATOM 1654 C CA . ILE A 1 209 ? -13.997 -6.214 -2.341 1.00 76.88 209 ILE A CA 1
ATOM 1655 C C . ILE A 1 209 ? -14.198 -7.252 -1.238 1.00 76.88 209 ILE A C 1
ATOM 1657 O O . ILE A 1 209 ? -14.408 -8.432 -1.522 1.00 76.88 209 ILE A O 1
ATOM 1661 N N . LEU A 1 210 ? -14.153 -6.803 0.016 1.00 76.31 210 LEU A N 1
ATOM 1662 C CA . LEU A 1 210 ? -14.450 -7.609 1.198 1.00 76.31 210 LEU A CA 1
ATOM 1663 C C . LEU A 1 210 ? -15.714 -7.071 1.878 1.00 76.31 210 LEU A C 1
ATOM 1665 O O . LEU A 1 210 ? -15.962 -5.867 1.886 1.00 76.31 210 LEU A O 1
ATOM 1669 N N . SER A 1 211 ? -16.528 -7.966 2.435 1.00 78.44 211 SER A N 1
ATOM 1670 C CA . SER A 1 211 ? -17.754 -7.615 3.157 1.00 78.44 211 SER A CA 1
ATOM 1671 C C . SER A 1 211 ? -17.721 -8.221 4.549 1.00 78.44 211 SER A C 1
ATOM 1673 O O . SER A 1 211 ? -17.381 -9.393 4.712 1.00 78.44 211 SER A O 1
ATOM 1675 N N . PHE A 1 212 ? -18.086 -7.415 5.539 1.00 77.00 212 PHE A N 1
ATOM 1676 C CA . PHE A 1 212 ? -18.002 -7.763 6.949 1.00 77.00 212 PHE A CA 1
ATOM 1677 C C . PHE A 1 212 ? -19.344 -7.506 7.637 1.00 77.00 212 PHE A C 1
ATOM 1679 O O . PHE A 1 212 ? -20.050 -6.557 7.304 1.00 77.00 212 PHE A O 1
ATOM 1686 N N . ASP A 1 213 ? -19.690 -8.368 8.591 1.00 78.56 213 ASP A N 1
ATOM 1687 C CA . ASP A 1 213 ? -20.924 -8.285 9.374 1.00 78.56 213 ASP A CA 1
ATOM 1688 C C . ASP A 1 213 ? -20.666 -7.477 10.652 1.00 78.56 213 ASP A C 1
ATOM 1690 O O . ASP A 1 213 ? -20.023 -7.958 11.590 1.00 78.56 213 ASP A O 1
ATOM 1694 N N . LEU A 1 214 ? -21.126 -6.225 10.665 1.00 77.62 214 LEU A N 1
ATOM 1695 C CA . LEU A 1 214 ? -20.851 -5.287 11.755 1.00 77.62 214 LEU A CA 1
ATOM 1696 C C . LEU A 1 214 ? -21.556 -5.667 13.063 1.00 77.62 214 LEU A C 1
ATOM 1698 O O . LEU A 1 214 ? -21.009 -5.387 14.127 1.00 77.62 214 LEU A O 1
ATOM 1702 N N . ASP A 1 215 ? -22.703 -6.350 13.003 1.00 78.81 215 ASP A N 1
ATOM 1703 C CA . ASP A 1 215 ? -23.433 -6.786 14.202 1.00 78.81 215 ASP A CA 1
ATOM 1704 C C . ASP A 1 215 ? -22.648 -7.859 14.968 1.00 78.81 215 ASP A C 1
ATOM 1706 O O . ASP A 1 215 ? -22.686 -7.933 16.201 1.00 78.81 215 ASP A O 1
ATOM 1710 N N . LYS A 1 216 ? -21.890 -8.682 14.234 1.00 80.62 216 LYS A N 1
ATOM 1711 C CA . LYS A 1 216 ? -20.981 -9.674 14.818 1.00 80.62 216 LYS A CA 1
ATOM 1712 C C . LYS A 1 216 ? -19.680 -9.054 15.301 1.00 80.62 216 LYS A C 1
ATOM 1714 O O . LYS A 1 216 ? -19.216 -9.413 16.378 1.00 80.62 216 LYS A O 1
ATOM 1719 N N . LEU A 1 217 ? -19.086 -8.170 14.498 1.00 74.94 217 LEU A N 1
ATOM 1720 C CA . LEU A 1 217 ? -17.772 -7.595 14.791 1.00 74.94 217 LEU A CA 1
ATOM 1721 C C . LEU A 1 217 ? -17.811 -6.541 15.897 1.00 74.94 217 LEU A C 1
ATOM 1723 O O . LEU A 1 217 ? -16.832 -6.412 16.624 1.00 74.94 217 LEU A O 1
ATOM 1727 N N . GLN A 1 218 ? -18.920 -5.808 16.026 1.00 80.25 218 GLN A N 1
ATOM 1728 C CA . GLN A 1 218 ? -19.101 -4.731 17.006 1.00 80.25 218 GLN A CA 1
ATOM 1729 C C . GLN A 1 218 ? -17.856 -3.831 17.098 1.00 80.25 218 GLN A C 1
ATOM 1731 O O . GLN A 1 218 ? -17.192 -3.804 18.134 1.00 80.25 218 GLN A O 1
ATOM 1736 N N . PRO A 1 219 ? -17.477 -3.160 15.994 1.00 80.19 219 PRO A N 1
ATOM 1737 C CA . PRO A 1 219 ? -16.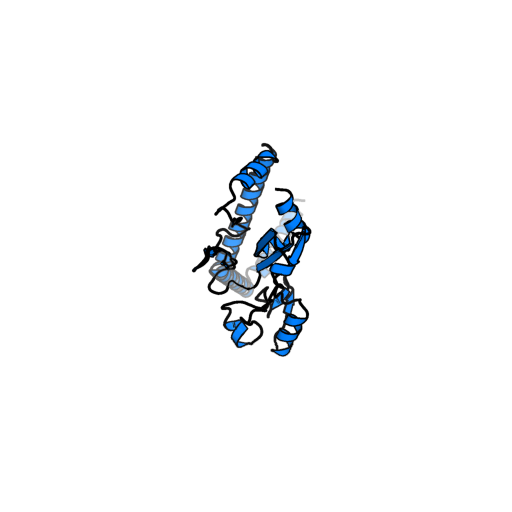233 -2.407 15.943 1.00 80.19 219 PRO A CA 1
ATOM 1738 C C . PRO A 1 219 ? -16.203 -1.252 16.940 1.00 80.19 219 PRO A C 1
ATOM 1740 O O . PRO A 1 219 ? -17.151 -0.472 17.015 1.00 80.19 219 PRO A O 1
ATOM 1743 N N . GLU A 1 220 ? -15.075 -1.095 17.632 1.00 79.12 220 GLU A N 1
ATOM 1744 C CA . GLU A 1 220 ? -14.795 0.088 18.451 1.00 79.12 220 GLU A CA 1
ATOM 1745 C C . GLU A 1 220 ? -14.342 1.257 17.566 1.00 79.12 220 GLU A C 1
ATOM 1747 O O . GLU A 1 220 ? -14.822 2.381 17.707 1.00 79.12 220 GLU A O 1
ATOM 1752 N N . PHE A 1 221 ? -13.427 0.990 16.629 1.00 78.06 221 PHE A N 1
ATOM 1753 C CA . PHE A 1 221 ? -12.911 1.971 15.675 1.00 78.06 221 PHE A CA 1
ATOM 1754 C C . PHE A 1 221 ? -12.277 1.295 14.453 1.00 78.06 221 PHE A C 1
ATOM 1756 O O . PHE A 1 221 ? -12.089 0.078 14.405 1.00 78.06 221 PHE A O 1
ATOM 1763 N N . MET A 1 222 ? -11.924 2.104 13.454 1.00 81.69 222 MET A N 1
ATOM 1764 C CA . MET A 1 222 ? -11.209 1.678 12.254 1.00 81.69 222 MET A CA 1
ATOM 1765 C C . MET A 1 222 ? -10.070 2.653 11.950 1.00 81.69 222 MET A C 1
ATOM 1767 O O . MET A 1 222 ? -10.229 3.866 12.070 1.00 81.69 222 MET A O 1
ATOM 1771 N N . ILE A 1 223 ? -8.938 2.105 11.527 1.00 78.94 223 ILE A N 1
ATOM 1772 C CA . ILE A 1 223 ? -7.755 2.811 11.056 1.00 78.94 223 ILE A CA 1
ATOM 1773 C C . ILE A 1 223 ? -7.690 2.640 9.540 1.00 78.94 223 ILE A C 1
ATOM 1775 O O . ILE A 1 223 ? -7.697 1.519 9.034 1.00 78.94 223 ILE A O 1
ATOM 1779 N N . LEU A 1 224 ?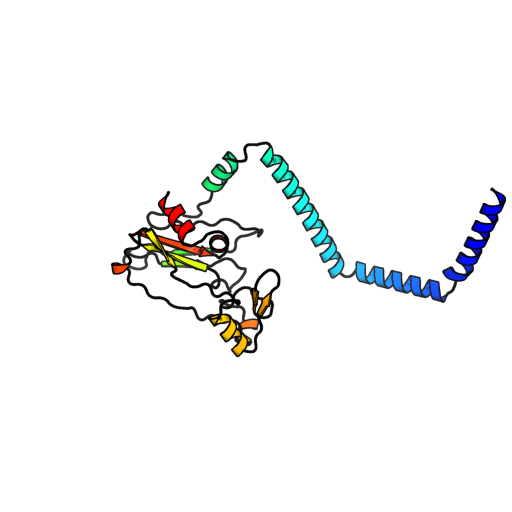 -7.606 3.751 8.816 1.00 78.38 224 LEU A N 1
ATOM 1780 C CA . LEU A 1 224 ? -7.295 3.779 7.391 1.00 78.38 224 LEU A CA 1
ATOM 1781 C C . LEU A 1 224 ? -6.017 4.590 7.225 1.00 78.38 224 LEU A C 1
ATOM 1783 O O . LEU A 1 224 ? -5.969 5.741 7.654 1.00 78.38 224 LEU A O 1
ATOM 1787 N N . ALA A 1 225 ? -4.990 3.985 6.639 1.00 74.19 225 ALA A N 1
ATOM 1788 C CA . ALA A 1 225 ? -3.713 4.656 6.426 1.00 74.19 225 ALA A CA 1
ATOM 1789 C C . ALA A 1 225 ? -2.997 4.126 5.178 1.00 74.19 225 ALA A C 1
ATOM 1791 O O . ALA A 1 225 ? -3.288 3.021 4.710 1.00 74.19 225 ALA A O 1
ATOM 1792 N N . SER A 1 226 ? -2.069 4.924 4.656 1.00 75.44 226 SER A N 1
ATOM 1793 C CA . SER A 1 226 ? -1.144 4.550 3.585 1.00 75.44 226 SER A CA 1
ATOM 1794 C C . SER A 1 226 ? -0.017 3.647 4.089 1.00 75.44 226 SER A C 1
ATOM 1796 O O . SER A 1 226 ? 0.144 3.422 5.296 1.00 75.44 226 SER A O 1
ATOM 1798 N N . ASP A 1 227 ? 0.793 3.140 3.161 1.00 75.00 227 ASP A N 1
ATOM 1799 C CA . ASP A 1 227 ? 1.970 2.326 3.476 1.00 75.00 227 ASP A CA 1
ATOM 1800 C C . ASP A 1 227 ? 2.990 3.040 4.374 1.00 75.00 227 ASP A C 1
ATOM 1802 O O . ASP A 1 227 ? 3.680 2.380 5.142 1.00 75.00 227 ASP A O 1
ATOM 1806 N N . GLY A 1 228 ? 3.005 4.375 4.408 1.00 72.19 228 GLY A N 1
ATOM 1807 C CA . GLY A 1 228 ? 3.830 5.141 5.343 1.00 72.19 228 GLY A CA 1
ATOM 1808 C C . GLY A 1 228 ? 3.628 4.757 6.818 1.00 72.19 228 GLY A C 1
ATOM 1809 O O . GLY A 1 228 ? 4.593 4.769 7.583 1.00 72.19 228 GLY A O 1
ATOM 1810 N N . LEU A 1 229 ? 2.406 4.378 7.218 1.00 78.00 229 LEU A N 1
ATOM 1811 C CA . LEU A 1 229 ? 2.141 3.819 8.550 1.00 78.00 229 LEU A CA 1
ATOM 1812 C C . LEU A 1 229 ? 2.442 2.317 8.589 1.00 78.00 229 LEU A C 1
ATOM 1814 O O . LEU A 1 229 ? 3.136 1.842 9.488 1.00 78.00 229 LEU A O 1
ATOM 1818 N N . TRP A 1 230 ? 1.897 1.568 7.629 1.00 81.38 230 TRP A N 1
ATOM 1819 C CA . TRP A 1 230 ? 1.884 0.101 7.657 1.00 81.38 230 TRP A CA 1
ATOM 1820 C C . TRP A 1 230 ? 3.240 -0.550 7.365 1.00 81.38 230 TRP A C 1
ATOM 1822 O O . TRP A 1 230 ? 3.431 -1.721 7.692 1.00 81.38 230 TRP A O 1
ATOM 1832 N N . ASP A 1 231 ? 4.188 0.195 6.798 1.00 77.19 231 ASP A N 1
ATOM 1833 C CA . ASP A 1 231 ? 5.585 -0.220 6.660 1.00 77.19 231 ASP A CA 1
ATOM 1834 C C . ASP A 1 231 ? 6.344 -0.139 7.998 1.00 77.19 231 ASP A C 1
ATOM 1836 O O . ASP A 1 231 ? 7.377 -0.792 8.157 1.00 77.19 231 ASP A O 1
ATOM 1840 N N . ALA A 1 232 ? 5.850 0.652 8.960 1.00 78.56 232 ALA A N 1
ATOM 1841 C CA . ALA A 1 232 ? 6.489 0.871 10.259 1.00 78.56 232 ALA A CA 1
ATOM 1842 C C . ALA A 1 232 ? 5.788 0.155 11.426 1.00 78.56 232 ALA A C 1
ATOM 1844 O O . ALA A 1 232 ? 6.461 -0.230 12.380 1.00 78.56 232 ALA A O 1
ATOM 1845 N N . PHE A 1 233 ? 4.466 -0.028 11.356 1.00 79.75 233 PHE A N 1
ATOM 1846 C CA . PHE A 1 233 ? 3.658 -0.621 12.424 1.00 79.75 233 PHE A CA 1
ATOM 1847 C C . PHE A 1 233 ? 2.877 -1.840 11.935 1.00 79.75 233 PHE A C 1
ATOM 1849 O O . PHE A 1 233 ? 2.282 -1.829 10.854 1.00 79.75 233 PHE A O 1
ATOM 1856 N N . SER A 1 234 ? 2.809 -2.877 12.771 1.00 88.25 234 SER A N 1
ATOM 1857 C CA . SER A 1 234 ? 1.843 -3.962 12.586 1.00 88.25 234 SER A CA 1
ATOM 1858 C C . SER A 1 234 ? 0.409 -3.500 12.867 1.00 88.25 234 SER A C 1
ATOM 1860 O O . SER A 1 234 ? 0.169 -2.494 13.542 1.00 88.25 234 SER A O 1
ATOM 1862 N N . ASN A 1 235 ? -0.562 -4.270 12.369 1.00 89.00 235 ASN A N 1
ATOM 1863 C CA . ASN A 1 235 ? -1.983 -4.002 12.597 1.00 89.00 235 ASN A CA 1
ATOM 1864 C C . ASN A 1 235 ? -2.299 -3.963 14.105 1.00 89.00 235 ASN A C 1
AT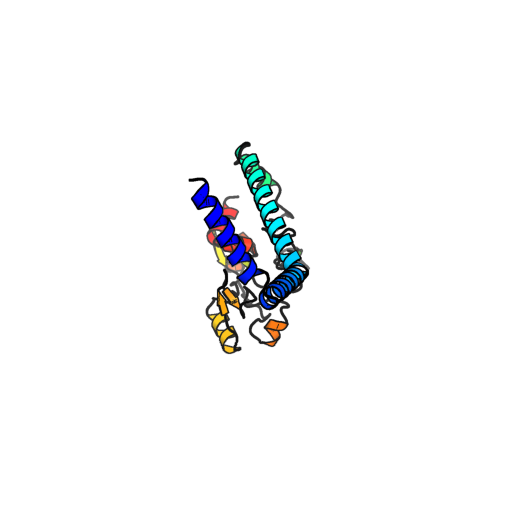OM 1866 O O . ASN A 1 235 ? -3.016 -3.083 14.577 1.00 89.00 235 ASN A O 1
ATOM 1870 N N . GLU A 1 236 ? -1.733 -4.900 14.865 1.00 93.06 236 GLU A N 1
ATOM 1871 C CA . GLU A 1 236 ? -1.937 -5.059 16.302 1.00 93.06 236 GLU A CA 1
ATOM 1872 C C . GLU A 1 236 ? -1.274 -3.939 17.109 1.00 93.06 236 GLU A C 1
ATOM 1874 O O . GLU A 1 236 ? -1.864 -3.453 18.072 1.00 93.06 236 GLU A O 1
ATOM 1879 N N . GLU A 1 237 ? -0.067 -3.508 16.728 1.00 87.31 237 GLU A N 1
ATOM 1880 C CA . GLU A 1 237 ? 0.608 -2.368 17.365 1.00 87.31 237 GLU A CA 1
ATOM 1881 C C . GLU A 1 237 ? -0.168 -1.071 17.146 1.00 87.31 237 GLU A C 1
ATOM 1883 O O . GLU A 1 237 ? -0.366 -0.316 18.097 1.00 87.31 237 GLU A O 1
ATOM 1888 N N . ALA A 1 238 ? -0.658 -0.840 15.924 1.00 84.12 238 ALA A N 1
ATOM 1889 C CA . ALA A 1 238 ? -1.460 0.335 15.604 1.00 84.12 238 ALA A CA 1
ATOM 1890 C C . ALA A 1 238 ? -2.770 0.362 16.409 1.00 84.12 238 ALA A C 1
ATOM 1892 O O . ALA A 1 238 ? -3.104 1.382 17.010 1.00 84.12 238 ALA A O 1
ATOM 1893 N N . VAL A 1 239 ? -3.489 -0.765 16.482 1.00 85.00 239 VAL A N 1
ATOM 1894 C CA . VAL A 1 239 ? -4.712 -0.880 17.293 1.00 85.00 239 VAL A CA 1
ATOM 1895 C C . VAL A 1 239 ? -4.414 -0.659 18.775 1.00 85.00 239 VAL A C 1
ATOM 1897 O O . VAL A 1 239 ? -5.096 0.140 19.416 1.00 85.00 239 VAL A O 1
ATOM 1900 N N . ARG A 1 240 ? -3.375 -1.301 19.320 1.00 85.25 240 ARG A N 1
ATOM 1901 C CA . ARG A 1 240 ? -2.992 -1.145 20.731 1.00 85.25 240 ARG A CA 1
ATOM 1902 C C . ARG A 1 240 ? -2.665 0.306 21.072 1.00 85.25 240 ARG A C 1
ATOM 1904 O O . ARG A 1 240 ? -3.173 0.816 22.064 1.00 85.25 240 ARG A O 1
ATOM 1911 N N . PHE A 1 241 ? -1.882 0.975 20.229 1.00 83.62 241 PHE A N 1
ATOM 1912 C CA . PHE A 1 241 ? -1.505 2.372 20.425 1.00 83.62 241 PHE A CA 1
ATOM 1913 C C . PHE A 1 241 ? -2.721 3.306 20.496 1.00 83.62 241 PHE A C 1
ATOM 1915 O O . PHE A 1 241 ? -2.744 4.230 21.304 1.00 83.62 241 PHE A O 1
ATOM 1922 N N . ILE A 1 242 ? -3.745 3.062 19.671 1.00 77.50 242 ILE A N 1
ATOM 1923 C CA . ILE A 1 242 ? -4.987 3.843 19.713 1.00 77.50 242 ILE A CA 1
ATOM 1924 C C . ILE A 1 242 ? -5.812 3.520 20.964 1.00 77.50 242 ILE A C 1
ATOM 1926 O O . ILE A 1 242 ? -6.362 4.443 21.554 1.00 77.50 242 ILE A O 1
ATOM 1930 N N . LYS A 1 243 ? -5.868 2.257 21.411 1.00 76.38 243 LYS A N 1
ATOM 1931 C CA . LYS A 1 243 ? -6.604 1.875 22.635 1.00 76.38 243 LYS A CA 1
ATOM 1932 C C . LYS A 1 243 ? -6.009 2.448 23.923 1.00 76.38 243 LYS A C 1
ATOM 1934 O O . LYS A 1 243 ? -6.729 2.581 24.906 1.00 76.38 243 LYS A O 1
ATOM 1939 N N . GLU A 1 244 ? -4.710 2.730 23.944 1.00 75.06 244 GLU A N 1
ATOM 1940 C CA . GLU A 1 244 ? -4.012 3.290 25.110 1.00 75.06 244 GLU A CA 1
ATOM 1941 C C . GLU A 1 244 ? -4.180 4.818 25.255 1.00 75.06 244 GLU A C 1
ATOM 1943 O O . GLU A 1 244 ? -3.722 5.383 26.250 1.00 75.06 244 GLU A O 1
ATOM 1948 N N . ARG A 1 245 ? -4.832 5.488 24.294 1.00 60.69 245 ARG A N 1
ATOM 1949 C CA . ARG A 1 245 ? -5.090 6.939 24.285 1.00 60.69 245 ARG A CA 1
ATOM 1950 C C . ARG A 1 245 ? -6.529 7.292 24.638 1.00 60.69 245 ARG A C 1
ATOM 1952 O O . ARG A 1 245 ? -6.698 8.353 25.282 1.00 60.69 245 ARG A O 1
#

Organism: NCBI:txid8362

Radius of gyration: 30.12 Å; chains: 1; bounding box: 104×37×60 Å

pLDDT: mean 70.85, std 16.53, range [33.72, 96.62]

Sequence (245 aa):
MIEDTMTLLSLLGRIMRYFLLRPETLFLLCISLALWSYFFHTDEVKTIVKSSRDAVQMVKGKVAEIMQNERLGGLDVLEAEFSKTWEFKSNNVAVYSIQGRRDHMEDRFEIITDLVNKTHPSIFGIDGHGGESAAGDSRGVLCDKDGNAIPLSHDHKPYQLKERKRIKRAGGFISFNGSWRVQGILAMSRSLGDFPLKNLNVVISDPDILSFDLDKLQPEFMILASDGLWDAFSNEEAVRFIKER

Secondary structure (DSSP, 8-state):
--HHHHHHHHHHHHHHHHHHSSHHHHHHHHHHHHHHHHHHHSHHHHHHHHHHHHHHHHHHHHHHHHHHHTTS-TTHHHHHHHTS-EEEE-SS-EEE----SSSS---EEEEE--SSSSSS-EEEEE--SSSS---SS-EEEEE-TT--EEES-----TTSHHHHHHHHHTT--EEEESEEEETTTBS-SB-SS-HHHHTTTSSB-PPPP----HHHH--SEEEEE-HHHHTTS-HHHHHHHHHT-